Protein AF-A0A957KZ43-F1 (afdb_monomer_lite)

Radius of gyration: 21.77 Å; chains: 1; bounding box: 48×56×60 Å

Secondary structure (DSSP, 8-state):
--EEEES-EESSB-SSEEE-SSEEEEEEEEEES-EEEEE-SSEEESSEEEEEEEEEES-EEEE-SSEEESS-EEEEES-EEE--SS-SEE-SSSEEEEEE--EES--TT--EE--TT-EES----EEEEE----SS---EEEEPTT-TTTT-S-TTT--SB-TTS-BS-SSSSPPSSSS---HHHHHHH---------------PPPPEEEEEE---SS----SSTTSS----TTS---HHHHHHHHHHSSSEEEEEPPSEEEEE-SPPPPB-S-EEEE-SSBTTEEEEE-SSS-SEEE-TT-EEEEES-EEES-S-SEEESSEEEE-

Structure (mmCIF, N/CA/C/O backbone):
data_AF-A0A957KZ43-F1
#
_entry.id   AF-A0A957KZ43-F1
#
loop_
_atom_site.group_PDB
_atom_site.id
_atom_site.type_symbol
_atom_site.label_atom_id
_atom_site.label_alt_id
_atom_site.label_comp_id
_atom_site.label_asym_id
_atom_site.label_entity_id
_atom_site.label_seq_id
_atom_site.pdbx_PDB_ins_code
_ato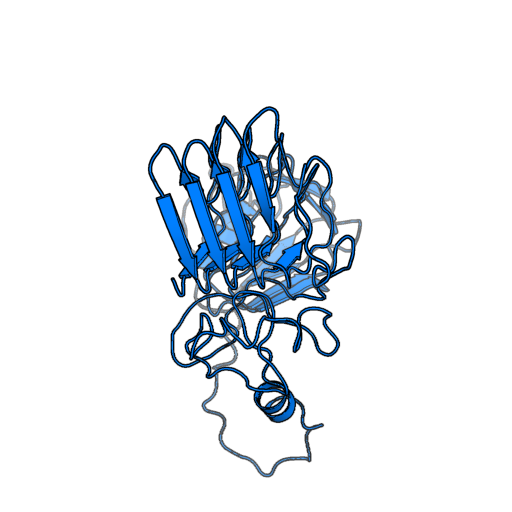m_site.Cartn_x
_atom_site.Cartn_y
_atom_site.Cartn_z
_atom_site.occupancy
_atom_site.B_iso_or_equiv
_atom_site.auth_seq_id
_atom_site.auth_comp_id
_atom_site.auth_asym_id
_atom_site.auth_atom_id
_atom_site.pdbx_PDB_model_num
ATOM 1 N N . ALA A 1 1 ? 16.856 0.123 2.140 1.00 88.12 1 ALA A N 1
ATOM 2 C CA . ALA A 1 1 ? 16.582 -1.216 1.592 1.00 88.12 1 ALA A CA 1
ATOM 3 C C . ALA A 1 1 ? 16.091 -2.100 2.724 1.00 88.12 1 ALA A C 1
ATOM 5 O O . ALA A 1 1 ? 16.428 -1.787 3.861 1.00 88.12 1 ALA A O 1
ATOM 6 N N . ASN A 1 2 ? 15.329 -3.154 2.428 1.00 86.31 2 ASN A N 1
ATOM 7 C CA . ASN A 1 2 ? 14.783 -4.094 3.416 1.00 86.31 2 ASN A CA 1
ATOM 8 C C . ASN A 1 2 ? 14.028 -3.374 4.551 1.00 86.31 2 ASN A C 1
ATOM 10 O O . ASN A 1 2 ? 14.391 -3.457 5.722 1.00 86.31 2 ASN 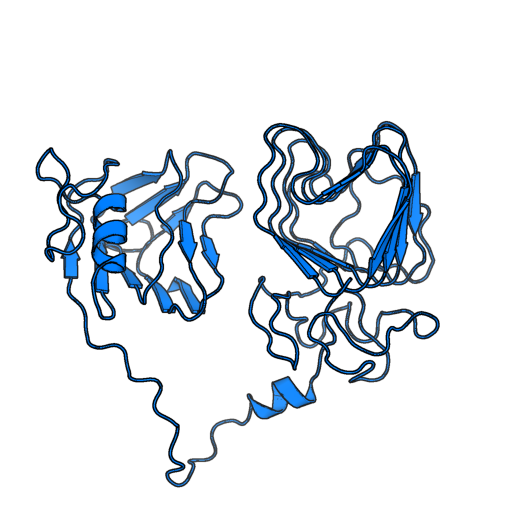A O 1
ATOM 14 N N . SER A 1 3 ? 13.046 -2.543 4.204 1.00 84.25 3 SER A N 1
ATOM 15 C CA . SER A 1 3 ? 12.326 -1.720 5.187 1.00 84.25 3 SER A CA 1
ATOM 16 C C . SER A 1 3 ? 10.849 -1.607 4.847 1.00 84.25 3 SER A C 1
ATOM 18 O O . SER A 1 3 ? 10.475 -1.699 3.682 1.00 84.25 3 SER A O 1
ATOM 20 N N . ALA A 1 4 ? 10.027 -1.332 5.855 1.00 84.69 4 ALA A N 1
ATOM 21 C CA . ALA A 1 4 ? 8.627 -0.983 5.673 1.00 84.69 4 ALA A CA 1
ATOM 22 C C . ALA A 1 4 ? 8.423 0.491 6.054 1.00 84.69 4 ALA A C 1
ATOM 24 O O . ALA A 1 4 ? 8.831 0.920 7.132 1.00 84.69 4 ALA A O 1
ATOM 25 N N . ILE A 1 5 ? 7.809 1.259 5.161 1.00 87.19 5 ILE A N 1
ATOM 26 C CA . ILE A 1 5 ? 7.373 2.641 5.353 1.00 87.19 5 ILE A CA 1
ATOM 27 C C . ILE A 1 5 ? 5.856 2.596 5.286 1.00 87.19 5 ILE A C 1
ATOM 29 O O . ILE A 1 5 ? 5.283 2.480 4.205 1.00 87.19 5 ILE A O 1
ATOM 33 N N . PHE A 1 6 ? 5.196 2.612 6.432 1.00 88.75 6 PHE A N 1
ATOM 34 C CA . PHE A 1 6 ? 3.761 2.377 6.469 1.00 88.75 6 PHE A CA 1
ATOM 35 C C . PHE A 1 6 ? 3.058 3.252 7.496 1.00 88.75 6 PHE A C 1
ATOM 37 O O . PHE A 1 6 ? 3.694 3.728 8.437 1.00 88.75 6 PHE A O 1
ATOM 44 N N . ASP A 1 7 ? 1.758 3.454 7.281 1.00 81.88 7 ASP A N 1
ATOM 45 C CA . ASP A 1 7 ? 0.854 4.231 8.140 1.00 81.88 7 ASP A CA 1
ATOM 46 C C . ASP A 1 7 ? 1.390 5.630 8.514 1.00 81.88 7 ASP A C 1
ATOM 48 O O . ASP A 1 7 ? 1.135 6.157 9.597 1.00 81.88 7 ASP A O 1
ATOM 52 N N . ASN A 1 8 ? 2.135 6.259 7.601 1.00 72.19 8 ASN A N 1
ATOM 53 C CA . ASN A 1 8 ? 2.559 7.647 7.750 1.00 72.19 8 ASN A CA 1
ATOM 54 C C . ASN A 1 8 ? 1.473 8.590 7.219 1.00 72.19 8 ASN A C 1
ATOM 56 O O . ASN A 1 8 ? 0.889 8.335 6.165 1.00 72.19 8 ASN A O 1
ATOM 60 N N . GLU A 1 9 ? 1.245 9.708 7.910 1.00 88.25 9 GLU A N 1
ATOM 61 C CA . GLU A 1 9 ? 0.293 10.739 7.493 1.00 88.25 9 GLU A CA 1
ATOM 62 C C . GLU A 1 9 ? 0.994 12.088 7.293 1.00 88.25 9 GLU A C 1
ATOM 64 O O . GLU A 1 9 ? 1.653 12.619 8.190 1.00 88.25 9 GLU A O 1
ATOM 69 N N . ALA A 1 10 ? 0.814 12.673 6.109 1.00 83.00 10 ALA A N 1
ATOM 70 C CA . ALA A 1 10 ? 1.272 14.013 5.778 1.00 83.00 10 ALA A CA 1
ATOM 71 C C . ALA A 1 10 ? 0.082 14.912 5.427 1.00 83.00 10 ALA A C 1
ATOM 73 O O . ALA A 1 10 ? -0.728 14.597 4.558 1.00 83.00 10 ALA A O 1
ATOM 74 N N . SER A 1 11 ? 0.017 16.106 6.019 1.00 85.50 11 SER A N 1
ATOM 75 C CA . SER A 1 11 ? -1.055 17.067 5.714 1.00 85.50 11 SER A CA 1
ATOM 76 C C . SER A 1 11 ? -1.001 17.620 4.285 1.00 85.50 11 SER A C 1
ATOM 78 O O . SER A 1 11 ? -2.003 18.124 3.785 1.00 85.50 11 SER A O 1
ATOM 80 N N . GLN A 1 12 ? 0.159 17.538 3.623 1.00 91.81 12 GLN A N 1
ATOM 81 C CA . GLN A 1 12 ? 0.349 18.005 2.249 1.00 91.81 12 GLN A CA 1
ATOM 82 C C . GLN A 1 12 ? 0.811 16.886 1.318 1.00 91.81 12 GLN A C 1
ATOM 84 O O . GLN A 1 12 ? -0.005 16.324 0.606 1.00 91.81 12 GLN A O 1
ATOM 89 N N . ASN A 1 13 ? 2.104 16.573 1.261 1.00 94.81 13 ASN A N 1
ATOM 90 C CA . ASN A 1 13 ? 2.646 15.765 0.170 1.00 94.81 13 ASN A CA 1
ATOM 91 C C . ASN A 1 13 ? 3.596 14.683 0.667 1.00 94.81 13 ASN A C 1
ATOM 93 O O . ASN A 1 13 ? 4.375 14.946 1.581 1.00 94.81 13 ASN A O 1
ATOM 97 N N . GLY A 1 14 ? 3.600 13.539 -0.021 1.00 93.12 14 GLY A N 1
ATOM 98 C CA . GLY A 1 14 ? 4.541 12.448 0.221 1.00 93.12 14 GLY A CA 1
ATOM 99 C C . GLY A 1 14 ? 4.267 11.761 1.546 1.00 93.12 14 GLY A C 1
ATOM 100 O O . GLY A 1 14 ? 5.080 11.887 2.457 1.00 93.12 14 GLY A O 1
ATOM 101 N N . GLY A 1 15 ? 3.128 11.070 1.642 1.00 91.25 15 GLY A N 1
ATOM 102 C CA . GLY A 1 15 ? 2.702 10.392 2.869 1.00 91.25 15 GLY A CA 1
ATOM 103 C C . GLY A 1 15 ? 3.780 9.439 3.376 1.00 91.25 15 GLY A C 1
ATOM 104 O O . GLY A 1 15 ? 4.184 9.539 4.525 1.00 91.25 15 GLY A O 1
ATOM 105 N N . GLY A 1 16 ? 4.313 8.584 2.497 1.00 90.56 16 GLY A N 1
ATOM 106 C CA . GLY A 1 16 ? 5.420 7.684 2.830 1.00 90.56 16 GLY A CA 1
ATOM 107 C C . GLY A 1 16 ? 6.794 8.338 2.673 1.00 90.56 16 GLY A C 1
ATOM 108 O O . GLY A 1 16 ? 7.620 8.316 3.583 1.00 90.56 16 GLY A O 1
ATOM 109 N N . LEU A 1 17 ? 7.071 8.914 1.500 1.00 93.44 17 LEU A N 1
ATOM 110 C CA . LEU A 1 17 ? 8.357 9.538 1.200 1.00 93.44 17 LEU A CA 1
ATOM 111 C C . LEU A 1 17 ? 8.207 10.788 0.334 1.00 93.44 17 LEU A C 1
ATOM 113 O O . LEU A 1 17 ? 7.592 10.778 -0.732 1.00 93.44 17 LEU A O 1
ATOM 117 N N . TYR A 1 18 ? 8.890 11.851 0.755 1.00 94.56 18 TYR A N 1
ATOM 118 C CA . TYR A 1 18 ? 9.032 13.092 0.004 1.00 94.56 18 TYR A CA 1
ATOM 119 C C . TYR A 1 18 ? 10.482 13.270 -0.471 1.00 94.56 18 TYR A C 1
ATOM 121 O O . TYR A 1 18 ? 11.389 13.525 0.324 1.00 94.56 18 TYR A O 1
ATOM 129 N N . SER A 1 19 ? 10.716 13.191 -1.782 1.00 91.50 19 SER A N 1
ATOM 130 C CA . 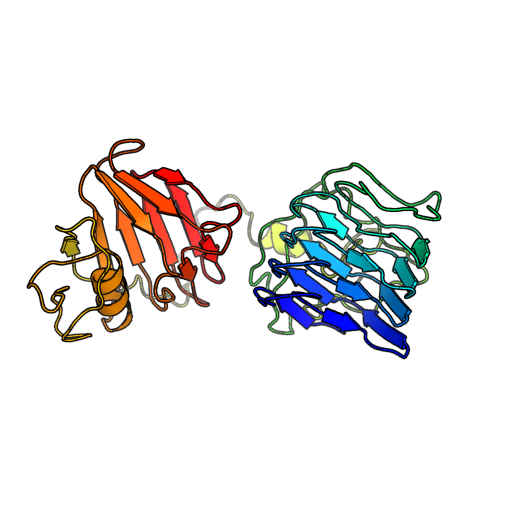SER A 1 19 ? 12.029 13.434 -2.390 1.00 91.50 19 SER A CA 1
ATOM 131 C C . SER A 1 19 ? 12.131 14.875 -2.879 1.00 91.50 19 SER A C 1
ATOM 133 O O . SER A 1 19 ? 11.570 15.232 -3.915 1.00 91.50 19 SER A O 1
ATOM 135 N N . ARG A 1 20 ? 12.854 15.727 -2.137 1.00 90.25 20 ARG A N 1
ATOM 136 C CA . ARG A 1 20 ? 13.001 17.158 -2.468 1.00 90.25 20 ARG A CA 1
ATOM 137 C C . ARG A 1 20 ? 14.009 17.421 -3.588 1.00 90.25 20 ARG A C 1
ATOM 139 O O . ARG A 1 20 ? 13.798 18.331 -4.383 1.00 90.25 20 ARG A O 1
ATOM 146 N N . SER A 1 21 ? 15.110 16.677 -3.603 1.00 89.56 21 SER A N 1
ATOM 147 C CA . SER A 1 21 ? 16.202 16.766 -4.576 1.00 89.56 21 SER A CA 1
ATOM 148 C C . SER A 1 21 ? 17.128 15.551 -4.436 1.00 89.56 21 SER A C 1
ATOM 150 O O . SER A 1 21 ? 17.030 14.803 -3.465 1.00 89.56 21 SER A O 1
ATOM 152 N N . GLY A 1 22 ? 18.050 15.371 -5.387 1.00 88.81 22 GLY A N 1
ATOM 153 C CA . GLY A 1 22 ? 18.987 14.242 -5.388 1.00 88.81 22 GLY A CA 1
ATOM 154 C C . GLY A 1 22 ? 18.353 12.940 -5.882 1.00 88.81 22 GLY A C 1
ATOM 155 O O . GLY A 1 22 ? 17.239 12.953 -6.404 1.00 88.81 22 GLY A O 1
ATOM 156 N N . GLN A 1 23 ? 19.087 11.834 -5.755 1.00 93.50 23 GLN A N 1
ATOM 157 C CA . GLN A 1 23 ? 18.626 10.496 -6.126 1.00 93.50 23 GLN A CA 1
ATOM 158 C C . GLN A 1 23 ? 18.497 9.616 -4.881 1.00 93.50 23 GLN A C 1
ATOM 160 O O . GLN A 1 23 ? 19.458 9.476 -4.125 1.00 93.50 23 GLN A O 1
ATOM 165 N N . ALA A 1 24 ? 17.331 9.001 -4.700 1.00 89.56 24 ALA A N 1
ATOM 166 C CA . ALA A 1 24 ? 17.116 7.927 -3.737 1.00 89.56 24 ALA A CA 1
ATOM 167 C C . ALA A 1 24 ? 17.137 6.570 -4.455 1.00 89.56 24 ALA A C 1
ATOM 169 O O . ALA A 1 24 ? 16.564 6.438 -5.535 1.00 89.56 24 ALA A O 1
ATOM 170 N N . ASN A 1 25 ? 17.776 5.570 -3.846 1.00 93.88 25 ASN A N 1
ATOM 171 C CA . ASN A 1 25 ? 17.759 4.189 -4.326 1.00 93.88 25 ASN A CA 1
ATOM 172 C C . ASN A 1 25 ? 17.080 3.314 -3.274 1.00 93.88 25 ASN A C 1
ATOM 174 O O . ASN A 1 25 ? 17.517 3.294 -2.121 1.00 93.88 25 ASN A O 1
ATOM 178 N N . LEU A 1 26 ? 16.015 2.620 -3.663 1.00 95.44 26 LEU A N 1
ATOM 179 C CA . LEU A 1 26 ? 15.254 1.737 -2.787 1.00 95.44 26 LEU A CA 1
ATOM 180 C C . LEU A 1 26 ? 15.250 0.319 -3.357 1.00 95.44 26 LEU A C 1
ATOM 182 O O . LEU A 1 26 ? 15.065 0.119 -4.553 1.00 95.44 26 LEU A O 1
ATOM 186 N N . GLU A 1 27 ? 15.426 -0.660 -2.482 1.00 96.19 27 GLU A N 1
ATOM 187 C CA . GLU A 1 27 ? 15.405 -2.081 -2.822 1.00 96.19 27 GLU A CA 1
ATOM 188 C C . GLU A 1 27 ? 14.697 -2.836 -1.700 1.00 96.19 27 GLU A C 1
ATOM 190 O O . GLU A 1 27 ? 14.989 -2.562 -0.529 1.00 96.19 27 GLU A O 1
ATOM 195 N N . ASN A 1 28 ? 13.769 -3.740 -2.035 1.00 94.88 28 ASN A N 1
ATOM 196 C CA . ASN A 1 28 ? 12.996 -4.510 -1.052 1.00 94.88 28 ASN A CA 1
ATOM 197 C C . ASN A 1 28 ? 12.335 -3.601 0.002 1.00 94.88 28 ASN A C 1
ATOM 199 O O . ASN A 1 28 ? 12.571 -3.743 1.205 1.00 94.88 28 ASN A O 1
ATOM 203 N N . VAL A 1 29 ? 11.583 -2.592 -0.442 1.00 95.25 29 VAL A N 1
ATOM 204 C CA . VAL A 1 29 ? 10.877 -1.677 0.469 1.00 95.25 29 VAL A CA 1
ATOM 205 C C . VAL A 1 29 ? 9.376 -1.804 0.271 1.00 95.25 29 VAL A C 1
ATOM 207 O O . VAL A 1 29 ? 8.881 -1.711 -0.853 1.00 95.25 29 VAL A O 1
ATOM 210 N N . THR A 1 30 ? 8.662 -1.980 1.377 1.00 96.06 30 THR A N 1
ATOM 211 C CA . THR A 1 30 ? 7.200 -1.950 1.416 1.00 96.06 30 THR A CA 1
ATOM 212 C C . THR A 1 30 ? 6.727 -0.549 1.788 1.00 96.06 30 THR A C 1
ATOM 214 O O . THR A 1 30 ? 7.156 0.005 2.794 1.00 96.06 30 THR A O 1
ATOM 217 N N . PHE A 1 31 ? 5.842 0.018 0.977 1.00 97.12 31 PHE A N 1
ATOM 218 C CA . PHE A 1 31 ? 5.072 1.222 1.247 1.00 97.12 31 PHE A CA 1
ATOM 219 C C . PHE A 1 31 ? 3.613 0.829 1.421 1.00 97.12 31 PHE A C 1
ATOM 221 O O . PHE A 1 31 ? 2.934 0.575 0.424 1.00 97.12 31 PHE A O 1
ATOM 228 N N . ASP A 1 32 ? 3.128 0.784 2.654 1.00 92.44 32 ASP A N 1
ATOM 229 C CA . ASP A 1 32 ? 1.759 0.352 2.922 1.00 92.44 32 ASP A CA 1
ATOM 230 C C . ASP A 1 32 ? 0.978 1.423 3.674 1.00 92.44 32 ASP A C 1
ATOM 232 O O . ASP A 1 32 ? 1.443 1.958 4.675 1.00 92.44 32 ASP A O 1
ATOM 236 N N . GLY A 1 33 ? -0.197 1.791 3.185 1.00 86.44 33 GLY A N 1
ATOM 237 C CA . GLY A 1 33 ? -1.094 2.579 4.011 1.00 86.44 33 GLY A CA 1
ATOM 238 C C . GLY A 1 33 ? -0.699 4.035 4.258 1.00 86.44 33 GLY A C 1
ATOM 239 O O . GLY A 1 33 ? -1.208 4.664 5.184 1.00 86.44 33 GLY A O 1
ATOM 240 N N . ASN A 1 34 ? 0.219 4.596 3.475 1.00 88.62 34 ASN A N 1
ATOM 241 C CA . ASN A 1 34 ? 0.639 5.976 3.687 1.00 88.62 34 ASN A CA 1
ATOM 242 C C . ASN A 1 34 ? -0.381 6.961 3.100 1.00 88.62 34 ASN A C 1
ATOM 244 O O . ASN A 1 34 ? -0.876 6.766 1.987 1.00 88.62 34 ASN A O 1
ATOM 248 N N . LEU A 1 35 ? -0.662 8.036 3.836 1.00 91.12 35 LEU A N 1
ATOM 249 C CA . LEU A 1 35 ? -1.693 9.025 3.533 1.00 91.12 35 LEU A CA 1
ATOM 250 C C . LEU A 1 35 ? -1.089 10.419 3.315 1.00 91.12 35 LEU A C 1
ATOM 252 O O . LEU A 1 35 ? -0.341 10.925 4.151 1.00 91.12 35 LEU A O 1
ATOM 256 N N . ALA A 1 36 ? -1.470 11.084 2.223 1.00 93.19 36 ALA A N 1
ATOM 257 C CA . ALA A 1 36 ? -1.172 12.494 1.984 1.00 93.19 36 ALA A CA 1
ATOM 258 C C . ALA A 1 36 ? -2.446 13.307 1.707 1.00 93.19 36 ALA A C 1
ATOM 260 O O . ALA A 1 36 ? -3.174 13.034 0.756 1.00 93.19 36 ALA A O 1
ATOM 261 N N . GLY A 1 37 ? -2.687 14.374 2.475 1.00 85.44 37 GLY A N 1
ATOM 262 C CA . GLY A 1 37 ? -3.850 15.251 2.271 1.00 85.44 37 GLY A CA 1
ATOM 263 C C . GLY A 1 37 ? -3.867 15.971 0.913 1.00 85.44 37 GLY A C 1
ATOM 264 O O . GLY A 1 37 ? -4.927 16.328 0.407 1.00 85.44 37 GLY A O 1
ATOM 265 N N . GLY A 1 38 ? -2.695 16.175 0.310 1.00 93.69 38 GLY A N 1
ATOM 266 C CA . GLY A 1 38 ? -2.491 16.772 -1.009 1.00 93.69 38 GLY A CA 1
ATOM 267 C C . GLY A 1 38 ? -2.149 15.727 -2.070 1.00 93.69 38 GLY A C 1
ATOM 268 O O . GLY A 1 38 ? -3.038 15.252 -2.775 1.00 93.69 38 GLY A O 1
ATOM 269 N N . ALA A 1 39 ? -0.866 15.404 -2.250 1.00 96.12 39 ALA A N 1
ATOM 270 C CA . ALA A 1 39 ? -0.432 14.548 -3.353 1.00 96.12 39 ALA A CA 1
ATOM 271 C C . ALA A 1 39 ? 0.659 13.534 -2.986 1.00 96.12 39 ALA A C 1
ATOM 273 O O . ALA A 1 39 ? 1.547 13.813 -2.179 1.00 96.12 39 ALA A O 1
ATOM 274 N N . GLY A 1 40 ? 0.632 12.376 -3.650 1.00 96.81 40 GLY A N 1
ATOM 275 C CA . GLY A 1 40 ? 1.639 11.330 -3.492 1.00 96.81 40 GLY A CA 1
ATOM 276 C C . GLY A 1 40 ? 1.479 10.575 -2.180 1.00 96.81 40 GLY A C 1
ATOM 277 O O . GLY A 1 40 ? 2.195 10.865 -1.222 1.00 96.81 40 GLY A O 1
ATOM 278 N N . GLY A 1 41 ? 0.545 9.623 -2.137 1.00 95.19 41 GLY A N 1
ATOM 279 C CA . GLY A 1 41 ? 0.263 8.849 -0.922 1.00 95.19 41 GLY A CA 1
ATOM 280 C C . GLY A 1 41 ? 1.490 8.065 -0.475 1.00 95.19 41 GLY A C 1
ATOM 281 O O . GLY A 1 41 ? 1.989 8.269 0.629 1.00 95.19 41 GLY A O 1
ATOM 282 N N . ALA A 1 42 ? 2.075 7.273 -1.378 1.00 96.88 42 ALA A N 1
ATOM 283 C CA . ALA A 1 42 ? 3.358 6.630 -1.104 1.00 96.88 42 ALA A CA 1
ATOM 284 C C . ALA A 1 42 ? 4.525 7.595 -1.334 1.00 96.88 42 ALA A C 1
ATOM 286 O O . ALA A 1 42 ? 5.359 7.786 -0.452 1.00 96.88 42 ALA A O 1
ATOM 287 N N . LEU A 1 43 ? 4.591 8.204 -2.523 1.00 98.06 43 LEU A N 1
ATOM 288 C CA . LEU A 1 43 ? 5.759 8.960 -2.979 1.00 98.06 43 LEU A CA 1
ATOM 289 C C . LEU A 1 43 ? 5.381 10.343 -3.515 1.00 98.06 43 LEU A C 1
ATOM 291 O O . LEU A 1 43 ? 4.509 10.466 -4.371 1.00 98.06 43 LEU A O 1
ATOM 295 N N . PHE A 1 44 ? 6.127 11.375 -3.125 1.00 97.75 44 PHE A N 1
ATOM 296 C CA . PHE A 1 44 ? 6.119 12.676 -3.799 1.00 97.75 44 PHE A CA 1
ATOM 297 C C . PHE A 1 44 ? 7.522 13.040 -4.288 1.00 97.75 44 PHE A C 1
ATOM 299 O O . PHE A 1 44 ? 8.466 13.114 -3.498 1.00 97.75 44 PHE A O 1
ATOM 306 N N . LEU A 1 45 ? 7.673 13.274 -5.593 1.00 97.75 45 LEU A N 1
ATOM 307 C CA . LEU A 1 45 ? 8.973 13.337 -6.261 1.00 97.75 45 LEU A CA 1
ATOM 308 C C . LEU A 1 45 ? 9.232 14.690 -6.937 1.00 97.75 45 LEU A C 1
ATOM 310 O O . LEU A 1 45 ? 8.692 14.999 -8.000 1.00 97.75 45 LEU A O 1
ATOM 314 N N . ARG A 1 46 ? 10.153 15.458 -6.345 1.00 96.44 46 ARG A N 1
ATOM 315 C CA . ARG A 1 46 ? 10.908 16.546 -6.999 1.00 96.44 46 ARG A CA 1
ATOM 316 C C . ARG A 1 46 ? 12.324 16.118 -7.384 1.00 96.44 46 ARG A C 1
ATOM 318 O O . ARG A 1 46 ? 12.900 16.658 -8.322 1.00 96.44 46 ARG A O 1
ATOM 325 N N . GLY A 1 47 ? 12.895 15.165 -6.646 1.00 93.62 47 GLY A N 1
ATOM 326 C CA . GLY A 1 47 ? 14.144 14.486 -6.989 1.00 93.62 47 GLY A CA 1
ATOM 327 C C . GLY A 1 47 ? 13.934 13.251 -7.871 1.00 93.62 47 GLY A C 1
ATOM 328 O O . GLY A 1 47 ? 12.841 12.994 -8.372 1.00 93.62 47 GLY A O 1
ATOM 329 N N . SER A 1 48 ? 15.001 12.475 -8.040 1.00 94.88 48 SER A N 1
ATOM 330 C CA . SER A 1 48 ? 14.980 11.176 -8.713 1.00 94.88 48 SER A CA 1
ATOM 331 C C . SER A 1 48 ? 14.824 10.042 -7.696 1.00 94.88 48 SER A C 1
ATOM 333 O O . SER A 1 48 ? 15.398 10.092 -6.605 1.00 94.88 48 SER A O 1
ATOM 335 N N . LEU A 1 49 ? 14.076 9.003 -8.050 1.00 97.69 49 LEU A N 1
ATOM 336 C CA . LEU A 1 49 ? 14.010 7.748 -7.316 1.00 97.69 49 LEU A CA 1
ATOM 337 C C . LEU A 1 49 ? 14.202 6.583 -8.284 1.00 97.69 49 LEU A C 1
ATOM 339 O O . LEU A 1 49 ? 13.535 6.508 -9.315 1.00 97.69 49 LEU A O 1
ATOM 343 N N . VAL A 1 50 ? 15.103 5.671 -7.933 1.00 97.69 50 VAL A N 1
ATOM 344 C CA . VAL A 1 50 ? 15.252 4.375 -8.599 1.00 97.69 50 VAL A CA 1
ATOM 345 C C . VAL A 1 50 ? 14.890 3.298 -7.588 1.00 97.69 50 VAL A C 1
ATOM 347 O O . VAL A 1 50 ? 15.424 3.273 -6.480 1.00 97.69 50 VAL A O 1
ATOM 350 N N . GLY A 1 51 ? 13.934 2.452 -7.946 1.00 96.56 51 GLY A N 1
ATOM 351 C CA . GLY A 1 51 ? 13.385 1.434 -7.068 1.00 96.56 51 GLY A CA 1
ATOM 352 C C . GLY A 1 51 ? 13.326 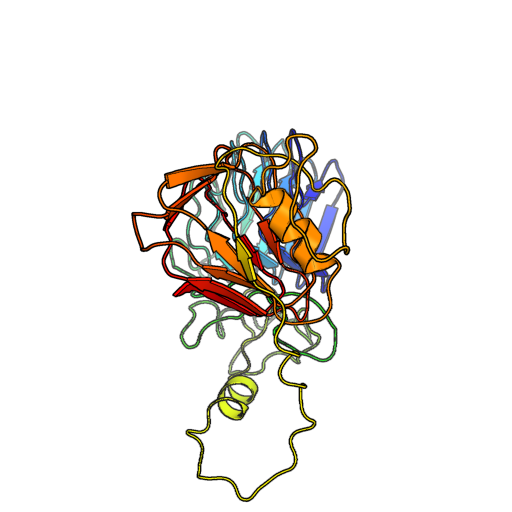0.079 -7.752 1.00 96.56 51 GLY A C 1
ATOM 353 O O . GLY A 1 51 ? 12.886 -0.019 -8.896 1.00 96.56 51 GLY A O 1
ATOM 354 N N . HIS A 1 52 ? 13.735 -0.962 -7.039 1.00 96.31 52 HIS A N 1
ATOM 355 C CA . HIS A 1 52 ? 13.564 -2.344 -7.474 1.00 96.31 52 HIS A CA 1
ATOM 356 C C . HIS A 1 52 ? 12.941 -3.164 -6.349 1.00 96.31 52 HIS A C 1
ATOM 358 O O . HIS A 1 52 ? 13.261 -2.940 -5.182 1.00 96.31 52 HIS A O 1
ATOM 364 N N . TYR A 1 53 ? 12.058 -4.109 -6.681 1.00 98.06 53 TYR A N 1
ATOM 365 C CA . TYR A 1 53 ? 11.427 -4.978 -5.679 1.00 98.06 53 TYR A CA 1
ATOM 366 C C . TYR A 1 53 ? 10.698 -4.178 -4.595 1.00 98.06 53 TYR A C 1
ATOM 368 O O . TYR A 1 53 ? 10.879 -4.395 -3.400 1.00 98.06 53 TYR A O 1
ATOM 376 N N . LEU A 1 54 ? 9.905 -3.191 -5.011 1.00 98.38 54 LEU A N 1
ATOM 377 C CA . LEU A 1 54 ? 9.100 -2.387 -4.099 1.00 98.38 54 LEU A CA 1
ATOM 378 C C . LEU A 1 54 ? 7.663 -2.894 -4.075 1.00 98.38 54 LEU A C 1
ATOM 380 O O . LEU A 1 54 ? 7.137 -3.295 -5.110 1.00 98.38 54 LEU A O 1
ATOM 384 N N . THR A 1 55 ? 7.022 -2.839 -2.916 1.00 98.25 55 THR A N 1
ATOM 385 C CA . THR A 1 55 ? 5.596 -3.155 -2.769 1.00 98.25 55 THR A CA 1
ATOM 386 C C . THR A 1 55 ? 4.864 -1.896 -2.335 1.00 98.25 55 THR A C 1
ATOM 388 O O . THR A 1 55 ? 5.231 -1.312 -1.326 1.00 98.25 55 THR A O 1
ATOM 391 N N . PHE A 1 56 ? 3.843 -1.467 -3.076 1.00 98.00 56 PHE A N 1
ATOM 392 C CA . PHE A 1 56 ? 3.060 -0.271 -2.770 1.00 98.00 56 PHE A CA 1
ATOM 393 C C . PHE A 1 56 ? 1.577 -0.593 -2.617 1.00 98.00 56 PHE A C 1
ATOM 395 O O . PHE A 1 56 ? 0.860 -0.721 -3.613 1.00 98.00 56 PHE A O 1
ATOM 402 N N . LEU A 1 57 ? 1.102 -0.696 -1.383 1.00 94.38 57 LEU A N 1
ATOM 403 C CA . LEU A 1 57 ? -0.259 -1.120 -1.072 1.00 94.38 57 LEU A CA 1
ATOM 404 C C . LEU A 1 57 ? -0.988 -0.067 -0.241 1.00 94.38 57 LEU A C 1
ATOM 406 O O . LEU A 1 57 ? -0.378 0.659 0.529 1.00 94.38 57 LEU A O 1
ATOM 410 N N . GLU A 1 58 ? -2.297 0.069 -0.438 1.00 91.81 58 GLU A N 1
ATOM 411 C CA . GLU A 1 58 ? -3.169 0.885 0.427 1.00 91.81 58 GLU A CA 1
ATOM 412 C C . GLU A 1 58 ? -2.765 2.364 0.615 1.00 91.81 58 GLU A C 1
ATOM 414 O O . GLU A 1 58 ? -3.206 3.019 1.555 1.00 91.81 58 GLU A O 1
ATOM 419 N N . ASN A 1 59 ? -1.942 2.923 -0.275 1.00 93.00 59 ASN A N 1
ATOM 420 C CA . ASN A 1 59 ? -1.517 4.317 -0.171 1.00 93.00 59 ASN A CA 1
ATOM 421 C C . ASN A 1 59 ? -2.605 5.262 -0.714 1.00 93.00 59 ASN A C 1
ATOM 423 O O . ASN A 1 59 ? -3.232 4.985 -1.740 1.00 93.00 59 ASN A O 1
ATOM 427 N N . GLU A 1 60 ? -2.818 6.391 -0.046 1.00 92.56 60 GLU A N 1
ATOM 428 C CA . GLU A 1 60 ? -3.913 7.320 -0.327 1.00 92.56 60 GLU A CA 1
ATOM 429 C C . GLU A 1 60 ? -3.419 8.760 -0.462 1.00 92.56 60 GLU A C 1
ATOM 431 O O . GLU A 1 60 ? -2.608 9.247 0.324 1.00 92.56 60 GLU A O 1
ATOM 436 N N . ALA A 1 61 ? -3.943 9.466 -1.463 1.00 95.12 61 ALA A N 1
ATOM 437 C CA . ALA A 1 61 ? -3.814 10.910 -1.564 1.00 95.12 61 ALA A CA 1
ATOM 438 C C . ALA A 1 61 ? -4.944 11.516 -2.392 1.00 95.12 61 ALA A C 1
ATOM 440 O O . ALA A 1 61 ? -5.520 10.846 -3.251 1.00 95.12 61 ALA A O 1
ATOM 441 N N . ALA A 1 62 ? -5.196 12.816 -2.214 1.00 90.44 62 ALA A N 1
ATOM 442 C CA . ALA A 1 62 ? -6.151 13.530 -3.062 1.00 90.44 62 ALA A CA 1
ATOM 443 C C . ALA A 1 62 ? -5.716 13.548 -4.544 1.00 90.44 62 ALA A C 1
ATOM 445 O O . ALA A 1 62 ? -6.562 13.535 -5.438 1.00 90.44 62 ALA A O 1
ATOM 446 N N . ALA A 1 63 ? -4.406 13.531 -4.820 1.00 94.25 63 ALA A N 1
ATOM 447 C CA . ALA A 1 63 ? -3.856 13.378 -6.165 1.00 94.25 63 ALA A CA 1
ATOM 448 C C . ALA A 1 63 ? -2.651 12.420 -6.195 1.00 94.25 63 ALA A C 1
ATOM 450 O O . ALA A 1 63 ? -1.617 12.686 -5.585 1.00 94.25 63 ALA A O 1
ATOM 451 N N . GLY A 1 64 ? -2.745 11.338 -6.972 1.00 95.31 64 GLY A N 1
ATOM 452 C CA . GLY A 1 64 ? -1.672 10.345 -7.079 1.00 95.31 64 GLY A CA 1
ATOM 453 C C . GLY A 1 64 ? -1.547 9.513 -5.806 1.00 95.31 64 GLY A C 1
ATOM 454 O O . GLY A 1 64 ? -0.622 9.721 -5.023 1.00 95.31 64 GLY A O 1
ATOM 455 N N . GLY A 1 65 ? -2.484 8.585 -5.590 1.00 93.44 65 GLY A N 1
ATOM 456 C CA . GLY A 1 65 ? -2.500 7.723 -4.404 1.00 93.44 65 GLY A CA 1
ATOM 457 C C . GLY A 1 65 ? -1.219 6.900 -4.265 1.00 93.44 65 GLY A C 1
ATOM 458 O O . GLY A 1 65 ? -0.696 6.742 -3.166 1.00 93.44 65 GLY A O 1
ATOM 459 N N . LEU A 1 66 ? -0.635 6.476 -5.391 1.00 95.62 66 LEU A N 1
ATOM 460 C CA . LEU A 1 66 ? 0.685 5.854 -5.406 1.00 95.62 66 LEU A CA 1
ATOM 461 C C . LEU A 1 66 ? 1.794 6.916 -5.419 1.00 95.62 66 LEU A C 1
ATOM 463 O O . LEU A 1 66 ? 2.563 7.024 -4.465 1.00 95.62 66 LEU A O 1
ATOM 467 N N . VAL A 1 67 ? 1.892 7.707 -6.489 1.00 98.06 67 VAL A N 1
ATOM 468 C CA . VAL A 1 67 ? 2.996 8.661 -6.669 1.00 98.06 67 VAL A CA 1
ATOM 469 C C . VAL A 1 67 ? 2.534 9.994 -7.248 1.00 98.06 67 VAL A C 1
ATOM 471 O O . VAL A 1 67 ? 1.681 10.058 -8.128 1.00 98.06 67 VAL A O 1
ATOM 474 N N . ALA A 1 68 ? 3.141 11.085 -6.797 1.00 97.88 68 ALA A N 1
ATOM 475 C CA . ALA A 1 68 ? 2.994 12.395 -7.410 1.00 97.88 68 ALA A CA 1
ATOM 476 C C . ALA A 1 68 ? 4.346 12.973 -7.829 1.00 97.88 68 ALA A C 1
ATOM 478 O O . ALA A 1 68 ? 5.352 12.809 -7.136 1.00 97.88 68 ALA A O 1
ATOM 479 N N . PHE A 1 69 ? 4.357 13.674 -8.959 1.00 97.94 69 PHE A N 1
ATOM 480 C CA . PHE A 1 69 ? 5.548 14.277 -9.540 1.00 97.94 69 PHE A CA 1
ATOM 481 C C . PHE A 1 69 ? 5.431 15.799 -9.587 1.00 97.94 69 PHE A C 1
ATOM 483 O O . PHE A 1 69 ? 4.413 16.357 -9.993 1.00 97.94 69 PHE A O 1
ATOM 490 N N . ASP A 1 70 ? 6.522 16.465 -9.229 1.00 96.31 70 ASP A N 1
ATOM 491 C CA . ASP A 1 70 ? 6.713 17.905 -9.389 1.00 96.31 70 ASP A CA 1
ATOM 492 C C . ASP A 1 70 ? 8.111 18.142 -9.978 1.00 96.31 70 ASP A C 1
ATOM 494 O O . ASP A 1 70 ? 9.047 18.588 -9.315 1.00 96.31 70 ASP A O 1
ATOM 498 N N . GLY A 1 71 ? 8.273 17.695 -11.227 1.00 95.25 71 GLY A N 1
ATOM 499 C CA . GLY A 1 71 ? 9.514 17.764 -12.003 1.00 95.25 71 GLY A CA 1
ATOM 500 C C . GLY A 1 71 ? 10.507 16.617 -11.775 1.00 95.25 71 GLY A C 1
ATOM 501 O O . GLY A 1 71 ? 11.477 16.518 -12.525 1.00 95.25 71 GLY A O 1
ATOM 502 N N . GLY A 1 72 ? 10.276 15.750 -10.783 1.00 96.69 72 GLY A N 1
ATOM 503 C CA . GLY A 1 72 ? 11.144 14.613 -10.460 1.00 96.69 72 GLY A CA 1
ATOM 504 C C . GLY A 1 72 ? 11.060 13.438 -11.441 1.00 96.69 72 GLY A C 1
ATOM 505 O O . GLY A 1 72 ? 10.315 13.461 -12.424 1.00 96.69 72 GLY A O 1
ATOM 506 N N . SER A 1 73 ? 11.810 12.372 -11.157 1.00 96.81 73 SER A N 1
ATOM 507 C CA . SER A 1 73 ? 11.771 11.137 -11.949 1.00 96.81 73 SER A CA 1
ATOM 508 C C . SER A 1 73 ? 11.670 9.884 -11.093 1.00 96.81 73 SER A C 1
ATOM 510 O O . SER A 1 73 ? 12.247 9.813 -10.013 1.00 96.81 73 SER A O 1
ATOM 512 N N . LEU A 1 74 ? 10.985 8.875 -11.617 1.00 98.00 74 LEU A N 1
ATOM 513 C CA . LEU A 1 74 ? 10.844 7.552 -11.030 1.00 98.00 74 LEU A CA 1
ATOM 514 C C . LEU A 1 74 ? 11.286 6.508 -12.049 1.00 98.00 74 LEU A C 1
ATOM 516 O O . LEU A 1 74 ? 10.798 6.508 -13.176 1.00 98.00 74 LEU A O 1
ATOM 520 N N . THR A 1 75 ? 12.185 5.615 -11.652 1.00 98.19 75 THR A N 1
ATOM 521 C CA . THR A 1 75 ? 12.450 4.364 -12.368 1.00 98.19 75 THR A CA 1
ATOM 522 C C . THR A 1 75 ? 12.069 3.202 -11.463 1.00 98.19 75 THR A C 1
ATOM 524 O O . THR A 1 75 ? 12.631 3.101 -10.375 1.00 98.19 75 THR A O 1
ATOM 527 N N . LEU A 1 76 ? 11.118 2.359 -11.878 1.00 97.94 76 LEU A N 1
ATOM 528 C CA . LEU A 1 76 ? 10.716 1.163 -11.122 1.00 97.94 76 LEU A CA 1
ATOM 529 C C . LEU A 1 76 ? 10.904 -0.108 -11.935 1.00 97.94 76 LEU A C 1
ATOM 531 O O . LEU A 1 76 ? 10.473 -0.166 -13.086 1.00 97.94 76 LEU A O 1
ATOM 535 N N . GLY A 1 77 ? 11.494 -1.128 -11.319 1.00 98.25 77 GLY A N 1
ATOM 536 C CA . GLY A 1 77 ? 11.546 -2.484 -11.858 1.00 98.25 77 GLY A CA 1
ATOM 537 C C . GLY A 1 77 ? 11.096 -3.521 -10.840 1.00 98.25 77 GLY A C 1
ATOM 538 O O . GLY A 1 77 ? 11.215 -3.303 -9.631 1.00 98.25 77 GLY A O 1
ATOM 539 N N . SER A 1 78 ? 10.590 -4.655 -11.320 1.00 98.44 78 SER A N 1
ATOM 540 C CA . SER A 1 78 ? 10.212 -5.807 -10.488 1.00 98.44 78 SER A CA 1
ATOM 541 C C . SER A 1 78 ? 9.350 -5.428 -9.276 1.00 98.44 78 SER A C 1
ATOM 543 O O . SER A 1 78 ? 9.548 -5.969 -8.195 1.00 98.44 78 SER A O 1
ATOM 545 N N . SER A 1 79 ? 8.469 -4.430 -9.393 1.00 98.44 79 SER A N 1
ATOM 546 C CA . SER A 1 79 ? 7.723 -3.865 -8.259 1.00 98.44 79 SER A CA 1
ATOM 547 C C . SER A 1 79 ? 6.228 -4.156 -8.358 1.00 98.44 79 SER A C 1
ATOM 549 O O . SER A 1 79 ? 5.682 -4.333 -9.444 1.00 98.44 79 SER A O 1
ATOM 551 N N . VAL A 1 80 ? 5.545 -4.171 -7.220 1.00 98.56 80 VAL A N 1
ATOM 552 C CA . VAL A 1 80 ? 4.111 -4.444 -7.103 1.00 98.56 80 VAL A CA 1
ATOM 553 C C . VAL A 1 80 ? 3.398 -3.199 -6.597 1.00 98.56 80 VAL A C 1
ATOM 555 O O . VAL A 1 80 ? 3.877 -2.550 -5.669 1.00 98.56 80 VAL A O 1
ATOM 558 N N . ALA A 1 81 ? 2.240 -2.872 -7.169 1.00 97.69 81 ALA A N 1
ATOM 559 C CA . ALA A 1 81 ? 1.396 -1.804 -6.645 1.00 97.69 81 ALA A CA 1
ATOM 560 C C . ALA A 1 81 ? -0.091 -2.142 -6.756 1.00 97.69 81 ALA A C 1
ATOM 562 O O . ALA A 1 81 ? -0.558 -2.640 -7.778 1.00 97.69 81 ALA A O 1
ATOM 563 N N . GLY A 1 82 ? -0.864 -1.810 -5.730 1.00 93.25 82 GLY A N 1
ATOM 564 C CA . GLY A 1 82 ? -2.293 -2.090 -5.722 1.00 93.25 82 GLY A CA 1
ATOM 565 C C . GLY A 1 82 ? -3.024 -1.398 -4.588 1.00 93.25 82 GLY A C 1
ATOM 566 O O . GLY A 1 82 ? -2.409 -0.763 -3.736 1.00 93.25 82 GLY A O 1
ATOM 567 N N . ARG A 1 83 ? -4.355 -1.504 -4.604 1.00 88.56 83 ARG A N 1
ATOM 568 C CA . ARG A 1 83 ? -5.251 -1.060 -3.518 1.00 88.56 83 ARG A CA 1
ATOM 569 C C . ARG A 1 83 ? -5.050 0.398 -3.050 1.00 88.56 83 ARG A C 1
ATOM 571 O O . ARG A 1 83 ? -5.479 0.739 -1.958 1.00 88.56 83 ARG A O 1
ATOM 578 N N . HIS A 1 84 ? -4.436 1.261 -3.862 1.00 89.06 84 HIS A N 1
ATOM 579 C CA . HIS A 1 84 ? -4.381 2.704 -3.620 1.00 89.06 84 HIS A CA 1
ATOM 580 C C . HIS A 1 84 ? -5.711 3.358 -4.008 1.00 89.06 84 HIS A C 1
ATOM 582 O O . HIS A 1 84 ? -6.445 2.833 -4.850 1.00 89.06 84 HIS A O 1
ATOM 588 N N . THR A 1 85 ? -6.015 4.517 -3.432 1.00 84.31 85 THR A N 1
ATOM 589 C CA . THR A 1 85 ? -7.228 5.273 -3.765 1.00 84.31 85 THR A CA 1
ATOM 590 C C . THR A 1 85 ? -6.946 6.361 -4.806 1.00 84.31 85 THR A C 1
ATOM 592 O O . THR A 1 85 ? -5.853 6.924 -4.888 1.00 84.31 85 THR A O 1
ATOM 595 N N . GLY A 1 86 ? -7.943 6.647 -5.648 1.00 85.88 86 GLY A N 1
ATOM 596 C CA . GLY A 1 86 ? -7.826 7.636 -6.721 1.00 85.88 86 GLY A CA 1
ATOM 597 C C . GLY A 1 86 ? -6.932 7.193 -7.886 1.00 85.88 86 GLY A C 1
ATOM 598 O O . GLY A 1 86 ? -6.760 6.006 -8.157 1.00 85.88 86 GLY A O 1
ATOM 599 N N . ALA A 1 87 ? -6.398 8.167 -8.629 1.00 93.88 87 ALA A N 1
ATOM 600 C CA . ALA A 1 87 ? -5.442 7.899 -9.701 1.00 93.88 87 ALA A CA 1
ATOM 601 C C . ALA A 1 87 ? -4.106 7.416 -9.119 1.00 93.88 87 ALA A C 1
ATOM 603 O O . ALA A 1 87 ? -3.642 7.954 -8.113 1.00 93.88 87 ALA A O 1
ATOM 604 N N . SER A 1 88 ? -3.458 6.458 -9.783 1.00 95.81 88 SER A N 1
ATOM 605 C CA . SER A 1 88 ? -2.139 5.950 -9.396 1.00 95.81 88 SER A CA 1
ATOM 606 C C . SER A 1 88 ? -1.106 7.073 -9.390 1.00 95.81 88 SER A C 1
ATOM 608 O O . SER A 1 88 ? -0.416 7.266 -8.391 1.00 95.81 88 SER A O 1
ATOM 610 N N . CYS A 1 89 ? -1.055 7.872 -10.459 1.00 97.50 89 CYS A N 1
ATOM 611 C CA . CYS A 1 89 ? -0.150 9.010 -10.529 1.00 97.50 89 CYS A CA 1
ATOM 612 C C . CYS A 1 89 ? -0.865 10.360 -10.595 1.00 97.50 89 CYS A C 1
ATOM 614 O O . CYS A 1 89 ? -1.898 10.514 -11.246 1.00 97.50 89 CYS A O 1
ATOM 616 N N . SER A 1 90 ? -0.233 11.366 -9.991 1.00 97.44 90 SER A N 1
ATOM 617 C CA . SER A 1 90 ? -0.413 12.778 -10.337 1.00 97.44 90 SER A CA 1
ATOM 618 C C . SER A 1 90 ? 0.865 13.269 -11.008 1.00 97.44 90 SER A C 1
ATOM 620 O O . SER A 1 90 ? 1.892 13.422 -10.350 1.00 97.44 90 SER A O 1
ATOM 622 N N . GLN A 1 91 ? 0.836 13.458 -12.326 1.00 95.69 91 GLN A N 1
ATOM 623 C CA . GLN A 1 91 ? 2.044 13.715 -13.117 1.00 95.69 91 GLN A CA 1
ATOM 624 C C . GLN A 1 91 ? 1.894 14.960 -14.013 1.00 95.69 91 GLN A C 1
ATOM 626 O O . GLN A 1 91 ? 1.859 14.839 -15.236 1.00 95.69 91 GLN A O 1
ATOM 631 N N . PRO A 1 92 ? 1.791 16.176 -13.433 1.00 93.25 92 PRO A N 1
ATOM 632 C CA . PRO A 1 92 ? 1.770 17.420 -14.209 1.00 93.25 92 PRO A CA 1
ATOM 633 C C . PRO A 1 92 ? 3.105 17.692 -14.924 1.00 93.25 92 PRO A C 1
ATOM 635 O O . PRO A 1 92 ? 3.139 18.347 -15.963 1.00 93.25 92 PRO A O 1
ATOM 638 N N . SER A 1 93 ? 4.210 17.205 -14.358 1.00 94.31 93 SER A N 1
ATOM 639 C CA . SER A 1 93 ? 5.554 17.219 -14.937 1.00 94.31 93 SER A CA 1
ATOM 640 C C . SER A 1 93 ? 6.371 16.063 -14.354 1.00 94.31 93 SER A C 1
ATOM 642 O O . SER A 1 93 ? 5.939 15.441 -13.389 1.00 94.31 93 SER A O 1
ATOM 644 N N . GLY A 1 94 ? 7.547 15.772 -14.915 1.00 95.75 94 GLY A N 1
ATOM 645 C CA . GLY A 1 94 ? 8.394 14.662 -14.467 1.00 95.75 94 GLY A CA 1
ATOM 646 C C . GLY A 1 94 ? 8.153 13.356 -15.229 1.00 95.75 94 GLY A C 1
ATOM 647 O O . GLY A 1 94 ? 7.256 13.257 -16.070 1.00 95.75 94 GLY A O 1
ATOM 648 N N . ASN A 1 95 ? 8.987 12.355 -14.950 1.00 95.88 95 ASN A N 1
ATOM 649 C CA . ASN A 1 95 ? 9.061 11.130 -15.749 1.00 95.88 95 ASN A CA 1
ATOM 650 C C . ASN A 1 95 ? 8.862 9.879 -14.899 1.00 95.88 95 ASN A C 1
ATOM 652 O O . ASN A 1 95 ? 9.511 9.726 -13.865 1.00 95.88 95 ASN A O 1
ATOM 656 N N . PHE A 1 96 ? 8.053 8.948 -15.400 1.00 97.50 96 PHE A N 1
ATOM 657 C CA . PHE A 1 96 ? 7.984 7.588 -14.886 1.00 97.50 96 PHE A CA 1
ATOM 658 C C . PHE A 1 96 ? 8.494 6.617 -15.960 1.00 97.50 96 PHE A C 1
ATOM 660 O O . PHE A 1 96 ? 7.862 6.406 -16.996 1.00 97.50 96 PHE A O 1
ATOM 667 N N . THR A 1 97 ? 9.658 6.029 -15.705 1.00 97.88 97 THR A N 1
ATOM 668 C CA . THR A 1 97 ? 10.265 4.982 -16.524 1.00 97.88 97 THR A CA 1
ATOM 669 C C . THR A 1 97 ? 10.051 3.621 -15.873 1.00 97.88 97 THR A C 1
ATOM 671 O O . THR A 1 97 ? 10.363 3.432 -14.697 1.00 97.88 97 THR A O 1
ATOM 674 N N . SER A 1 98 ? 9.557 2.650 -16.635 1.00 97.81 98 SER A N 1
ATOM 675 C CA . SER A 1 98 ? 9.579 1.258 -16.200 1.00 97.81 98 SER A CA 1
ATOM 676 C C . SER A 1 98 ? 10.905 0.605 -16.595 1.00 97.81 98 SER A C 1
ATOM 678 O O . SER A 1 98 ? 11.324 0.688 -17.748 1.00 97.81 98 SER A O 1
ATOM 680 N N . ALA A 1 99 ? 11.556 -0.060 -15.644 1.00 97.94 99 ALA A N 1
ATOM 681 C CA . ALA A 1 99 ? 12.639 -1.009 -15.895 1.00 97.94 99 ALA A CA 1
ATOM 682 C C . ALA A 1 99 ? 12.110 -2.436 -16.171 1.00 97.94 99 ALA A C 1
ATOM 684 O O . ALA A 1 99 ? 12.900 -3.361 -16.340 1.00 97.94 99 ALA A O 1
ATOM 685 N N . GLY A 1 100 ? 10.786 -2.605 -16.259 1.00 98.25 100 GLY A N 1
ATOM 686 C CA . GLY A 1 100 ? 10.107 -3.867 -16.528 1.00 98.25 100 GLY A CA 1
ATOM 687 C C . GLY A 1 100 ? 9.721 -4.649 -15.284 1.00 98.25 100 GLY A C 1
ATOM 688 O O . GLY A 1 100 ? 10.113 -4.315 -14.166 1.00 98.25 100 GLY A O 1
ATOM 689 N N . PHE A 1 101 ? 8.971 -5.729 -15.510 1.00 98.44 101 PHE A N 1
ATOM 690 C CA . PHE A 1 101 ? 8.597 -6.713 -14.491 1.00 98.44 101 PHE A CA 1
ATOM 691 C C . PHE A 1 101 ? 7.706 -6.150 -13.370 1.00 98.44 101 PHE A C 1
ATOM 693 O O . PHE A 1 101 ? 7.586 -6.747 -12.302 1.00 98.44 101 PHE A O 1
ATOM 700 N N . ASN A 1 102 ? 7.067 -4.996 -13.587 1.00 98.38 102 ASN A N 1
ATOM 701 C CA . ASN A 1 102 ? 6.154 -4.419 -12.607 1.00 98.38 102 ASN A CA 1
ATOM 702 C C . ASN A 1 102 ? 4.759 -5.049 -12.706 1.00 98.38 102 ASN A C 1
ATOM 704 O O . ASN A 1 102 ? 4.275 -5.295 -13.807 1.00 98.38 102 ASN A O 1
ATOM 708 N N . VAL A 1 103 ? 4.084 -5.258 -11.574 1.00 98.38 103 VAL A N 1
ATOM 709 C CA . VAL A 1 103 ? 2.738 -5.856 -11.501 1.00 98.38 103 VAL A CA 1
ATOM 710 C C . VAL A 1 103 ? 1.790 -4.919 -10.764 1.00 98.38 103 VAL A C 1
ATOM 712 O O . VAL A 1 103 ? 1.778 -4.884 -9.530 1.00 98.38 103 VAL A O 1
ATOM 715 N N . PHE A 1 104 ? 1.044 -4.095 -11.506 1.00 97.56 104 PHE A N 1
ATOM 716 C CA . PHE A 1 104 ? 0.205 -3.045 -10.918 1.00 97.56 104 PHE A CA 1
ATOM 717 C C . PHE A 1 104 ? -1.280 -3.237 -11.231 1.00 97.56 104 PHE A C 1
ATOM 719 O O . PHE A 1 104 ? -1.669 -3.423 -12.387 1.00 97.56 104 PHE A O 1
ATOM 726 N N . THR A 1 105 ? -2.129 -3.035 -10.221 1.00 93.25 105 THR A N 1
ATOM 727 C CA . THR A 1 105 ? -3.594 -3.067 -10.380 1.00 93.25 105 THR A CA 1
ATOM 728 C C . THR A 1 105 ? -4.123 -1.941 -11.265 1.00 93.25 105 THR A C 1
ATOM 730 O O . THR A 1 105 ? -5.165 -2.097 -11.893 1.00 93.25 105 THR A O 1
ATOM 733 N N . ALA A 1 106 ? -3.420 -0.810 -11.335 1.00 92.38 106 ALA A N 1
ATOM 734 C CA . ALA A 1 106 ? -3.766 0.321 -12.188 1.00 92.38 106 ALA A CA 1
ATOM 735 C C . ALA A 1 106 ? -2.545 1.220 -12.426 1.00 92.38 106 ALA A C 1
ATOM 737 O O . ALA A 1 106 ? -1.601 1.229 -11.636 1.00 92.38 106 ALA A O 1
ATOM 738 N N . ILE A 1 107 ? -2.601 1.998 -13.509 1.00 95.00 107 ILE A N 1
ATOM 739 C CA . ILE A 1 107 ? -1.632 3.057 -13.844 1.00 95.00 107 ILE A CA 1
ATOM 740 C C . ILE A 1 107 ? -2.337 4.373 -14.207 1.00 95.00 107 ILE A C 1
ATOM 742 O O . ILE A 1 107 ? -1.840 5.176 -14.998 1.00 95.00 107 ILE A O 1
ATOM 746 N N . ALA A 1 108 ? -3.543 4.591 -13.678 1.00 95.62 108 ALA A N 1
ATOM 747 C CA . ALA A 1 108 ? -4.337 5.770 -14.006 1.00 95.62 108 ALA A CA 1
ATOM 748 C C . ALA A 1 108 ? -3.576 7.055 -13.636 1.00 95.62 108 ALA A C 1
ATOM 750 O O . ALA A 1 108 ? -2.997 7.157 -12.557 1.00 95.62 108 ALA A O 1
ATOM 751 N N . GLY A 1 109 ? -3.564 8.035 -14.541 1.00 95.50 109 GLY A N 1
ATOM 752 C CA . GLY A 1 109 ? -2.830 9.293 -14.360 1.00 95.50 109 GLY A CA 1
ATOM 753 C C . GLY A 1 109 ? -1.311 9.194 -14.547 1.00 95.50 109 GLY A C 1
ATOM 754 O O . GLY A 1 109 ? -0.638 10.223 -14.541 1.00 95.50 109 GLY A O 1
ATOM 755 N N . CYS A 1 110 ? -0.757 7.993 -14.746 1.00 96.00 110 CYS A N 1
ATOM 756 C CA . CYS A 1 110 ? 0.662 7.804 -15.034 1.00 96.00 110 CYS A CA 1
ATOM 757 C C . CYS A 1 110 ? 0.925 7.920 -16.538 1.00 96.00 110 CYS A C 1
ATOM 759 O O . CYS A 1 110 ? 0.269 7.267 -17.348 1.00 96.00 110 CYS A O 1
ATOM 761 N N . THR A 1 111 ? 1.944 8.692 -16.911 1.00 95.75 111 THR A N 1
ATOM 762 C CA . THR A 1 111 ? 2.565 8.606 -18.238 1.00 95.75 111 THR A CA 1
ATOM 763 C C . THR A 1 111 ? 3.844 7.796 -18.091 1.00 95.75 111 THR A C 1
ATOM 765 O O . THR A 1 111 ? 4.897 8.340 -17.749 1.00 95.75 111 THR A O 1
ATOM 768 N N . VAL A 1 112 ? 3.718 6.481 -18.289 1.00 94.44 112 VAL A N 1
ATOM 769 C CA . VAL A 1 112 ? 4.804 5.516 -18.098 1.00 94.44 112 VAL A CA 1
ATOM 770 C C . VAL A 1 112 ? 5.414 5.093 -19.432 1.00 94.44 112 VAL A C 1
ATOM 772 O O . VAL A 1 112 ? 4.706 4.708 -20.364 1.00 94.44 112 VAL A O 1
ATOM 775 N N . ALA A 1 113 ? 6.744 5.119 -19.517 1.00 93.56 113 ALA A N 1
ATOM 776 C CA . ALA A 1 113 ? 7.470 4.397 -20.558 1.00 93.56 113 ALA A CA 1
ATOM 777 C C . ALA A 1 113 ? 7.497 2.906 -20.179 1.00 93.56 113 ALA A C 1
ATOM 779 O O . ALA A 1 113 ? 8.420 2.456 -19.502 1.00 93.56 113 ALA A O 1
ATOM 780 N N . ALA A 1 114 ? 6.429 2.185 -20.533 1.00 93.88 114 ALA A N 1
ATOM 781 C CA . ALA A 1 114 ? 6.234 0.777 -20.194 1.00 93.88 114 ALA A CA 1
ATOM 782 C C . ALA A 1 114 ? 7.245 -0.134 -20.905 1.00 93.88 114 ALA A C 1
ATOM 784 O O . ALA A 1 114 ? 7.563 0.070 -22.080 1.00 93.88 114 ALA A O 1
ATOM 785 N N . ALA A 1 115 ? 7.691 -1.177 -20.213 1.00 96.62 115 ALA A N 1
ATOM 786 C CA . ALA A 1 115 ? 8.465 -2.264 -20.790 1.00 96.62 115 ALA A CA 1
ATOM 787 C C . ALA A 1 115 ? 7.558 -3.470 -21.080 1.00 96.62 115 ALA A C 1
ATOM 789 O O . ALA A 1 115 ? 6.502 -3.648 -20.479 1.00 96.62 115 ALA A O 1
ATOM 790 N N . ALA A 1 116 ? 7.977 -4.331 -22.010 1.00 96.88 116 ALA A N 1
ATOM 791 C CA . ALA A 1 116 ? 7.162 -5.465 -22.455 1.00 96.88 116 ALA A CA 1
ATOM 792 C C . ALA A 1 116 ? 6.894 -6.517 -21.359 1.00 96.88 116 ALA A C 1
ATOM 794 O O . ALA A 1 116 ? 5.957 -7.298 -21.496 1.00 96.88 116 ALA A O 1
ATOM 795 N N . SER A 1 117 ? 7.712 -6.553 -20.303 1.00 97.56 117 SER A N 1
ATOM 796 C CA . SER A 1 117 ? 7.553 -7.460 -19.161 1.00 97.56 117 SER A CA 1
ATOM 797 C C . SER A 1 117 ? 6.624 -6.924 -18.068 1.00 97.56 117 SER A C 1
ATOM 799 O O . SER A 1 117 ? 6.411 -7.614 -17.075 1.00 97.56 117 SER A O 1
ATOM 801 N N . ASP A 1 118 ? 6.084 -5.712 -18.214 1.00 98.44 118 ASP A N 1
ATOM 802 C CA . ASP A 1 118 ? 5.139 -5.162 -17.244 1.00 98.44 118 ASP A CA 1
ATOM 803 C C . ASP A 1 118 ? 3.754 -5.808 -17.360 1.00 98.44 118 ASP A C 1
ATOM 805 O O . ASP A 1 118 ? 3.234 -6.061 -18.449 1.00 98.44 118 ASP A O 1
ATOM 809 N N . GLN A 1 119 ? 3.120 -5.999 -16.209 1.00 98.00 119 GLN A N 1
ATOM 810 C CA . GLN A 1 119 ? 1.754 -6.475 -16.046 1.00 98.00 119 GLN A CA 1
ATOM 811 C C . GLN A 1 119 ? 0.913 -5.367 -15.399 1.00 98.00 119 GLN A C 1
ATOM 813 O O . GLN A 1 119 ? 0.777 -5.281 -14.179 1.00 98.00 119 GLN A O 1
ATOM 818 N N . PHE A 1 120 ? 0.349 -4.485 -16.223 1.00 96.56 120 PHE A N 1
ATOM 819 C CA . PHE A 1 120 ? -0.524 -3.404 -15.759 1.00 96.56 120 PHE A CA 1
ATOM 820 C C . PHE A 1 120 ? -2.004 -3.760 -15.886 1.00 96.56 120 PHE A C 1
ATOM 822 O O . PHE A 1 120 ? -2.416 -4.429 -16.832 1.00 96.56 120 PHE A O 1
ATOM 829 N N . ASN A 1 121 ? -2.811 -3.216 -14.973 1.00 94.38 121 ASN A N 1
ATOM 830 C CA . ASN A 1 121 ? -4.247 -3.480 -14.841 1.00 94.38 121 ASN A CA 1
ATOM 831 C C . ASN A 1 121 ? -4.555 -4.933 -14.455 1.00 94.38 121 ASN A C 1
ATOM 833 O O . ASN A 1 121 ? -5.522 -5.526 -14.933 1.00 94.38 121 ASN A O 1
ATOM 837 N N . VAL A 1 122 ? -3.710 -5.500 -13.592 1.00 93.25 122 VAL A N 1
ATOM 838 C CA . VAL A 1 122 ? -3.839 -6.863 -13.070 1.00 93.25 122 VAL A CA 1
ATOM 839 C C . VAL A 1 122 ? -3.742 -6.816 -11.547 1.00 93.25 122 VAL A C 1
ATOM 841 O O . VAL A 1 122 ? -2.869 -6.145 -10.998 1.00 93.25 122 VAL A O 1
ATOM 844 N N . ASP A 1 123 ? -4.645 -7.508 -10.854 1.00 90.75 123 ASP A N 1
ATOM 845 C CA . ASP A 1 123 ? -4.578 -7.631 -9.396 1.00 90.75 123 ASP A CA 1
ATOM 846 C C . ASP A 1 123 ? -3.355 -8.479 -8.996 1.00 90.75 123 ASP A C 1
ATOM 848 O O . ASP A 1 123 ? -3.256 -9.631 -9.426 1.00 90.75 123 ASP A O 1
ATOM 852 N N . PRO A 1 124 ? -2.417 -7.949 -8.188 1.00 92.38 124 PRO A N 1
ATOM 853 C CA . PRO A 1 124 ? -1.260 -8.707 -7.735 1.00 92.38 124 PRO A CA 1
ATOM 854 C C . PRO A 1 124 ? -1.600 -9.816 -6.728 1.00 92.38 124 PRO A C 1
ATOM 856 O O . PRO A 1 124 ? -0.696 -10.565 -6.376 1.00 92.38 124 PRO A O 1
ATOM 859 N N . LEU A 1 125 ? -2.849 -9.961 -6.262 1.00 88.19 125 LEU A N 1
ATOM 860 C CA . LEU A 1 125 ? -3.285 -10.996 -5.308 1.00 88.19 125 LEU A CA 1
ATOM 861 C C . LEU A 1 125 ? -2.393 -11.053 -4.063 1.00 88.19 125 LEU A C 1
ATOM 863 O O . LEU A 1 125 ? -1.760 -12.064 -3.745 1.00 88.19 125 LEU A O 1
ATOM 867 N N . ILE A 1 126 ? -2.329 -9.925 -3.371 1.00 86.81 126 ILE A N 1
ATOM 868 C CA . ILE A 1 126 ? -1.440 -9.714 -2.236 1.00 86.81 126 ILE A CA 1
ATOM 869 C C . ILE A 1 126 ? -2.251 -9.450 -0.963 1.00 86.81 126 ILE A C 1
ATOM 871 O O . ILE A 1 126 ? -3.265 -8.750 -0.988 1.00 86.81 126 ILE A O 1
ATOM 875 N N . GLY A 1 127 ? -1.823 -10.061 0.137 1.00 81.00 127 GLY A N 1
ATOM 876 C CA . GLY A 1 127 ? -2.450 -9.949 1.447 1.00 81.00 127 GLY A CA 1
ATOM 877 C C . GLY A 1 127 ? -2.198 -8.599 2.133 1.00 81.00 127 GLY A C 1
ATOM 878 O O . GLY A 1 127 ? -1.463 -7.750 1.615 1.00 81.00 127 GLY A O 1
ATOM 879 N N . PRO A 1 128 ? -2.810 -8.387 3.310 1.00 79.81 128 PRO A N 1
ATOM 880 C CA . PRO A 1 128 ? -2.558 -7.201 4.122 1.00 79.81 128 PRO A CA 1
ATOM 881 C C . PRO A 1 128 ? -1.106 -7.157 4.620 1.00 79.81 128 PRO A C 1
ATOM 883 O O . PRO A 1 128 ? -0.376 -8.152 4.553 1.00 79.81 128 PRO A O 1
ATOM 886 N N . LEU A 1 129 ? -0.696 -5.992 5.120 1.00 80.88 129 LEU A N 1
ATOM 887 C CA . LEU A 1 129 ? 0.578 -5.830 5.807 1.00 80.88 129 LEU A CA 1
ATOM 888 C C . LEU A 1 129 ? 0.562 -6.653 7.103 1.00 80.88 129 LEU A C 1
ATOM 890 O O . LEU A 1 129 ? -0.317 -6.470 7.938 1.00 80.88 129 LEU A O 1
ATOM 894 N N . ALA A 1 130 ? 1.520 -7.560 7.270 1.00 75.75 130 ALA A N 1
ATOM 895 C CA . ALA A 1 130 ? 1.613 -8.434 8.436 1.00 75.75 130 ALA A CA 1
ATOM 896 C C . ALA A 1 130 ? 3.060 -8.886 8.684 1.00 75.75 130 ALA A C 1
ATOM 898 O O . ALA A 1 130 ? 3.953 -8.683 7.852 1.00 75.75 130 ALA A O 1
ATOM 899 N N . ASP A 1 131 ? 3.292 -9.508 9.840 1.00 76.81 131 ASP A N 1
ATOM 900 C CA . ASP A 1 131 ? 4.501 -10.294 10.064 1.00 76.81 131 ASP A CA 1
ATOM 901 C C . ASP A 1 131 ? 4.375 -11.621 9.302 1.00 76.81 131 ASP A C 1
ATOM 903 O O . ASP A 1 131 ? 3.644 -12.528 9.700 1.00 76.81 131 ASP A O 1
ATOM 907 N N . ASN A 1 132 ? 5.084 -11.719 8.178 1.00 75.56 132 ASN A N 1
ATOM 908 C CA . ASN A 1 132 ? 5.118 -12.920 7.341 1.00 75.56 132 ASN A CA 1
ATOM 909 C C . ASN A 1 132 ? 6.376 -13.766 7.598 1.00 75.56 132 ASN A C 1
ATOM 911 O O . ASN A 1 132 ? 6.815 -14.512 6.713 1.00 75.56 132 ASN A O 1
ATOM 915 N N . GLY A 1 133 ? 6.973 -13.630 8.785 1.00 75.75 133 GLY A N 1
ATOM 916 C CA . GLY A 1 133 ? 8.160 -14.352 9.224 1.00 75.75 133 GLY A CA 1
ATOM 917 C C . GLY A 1 133 ? 9.434 -13.963 8.472 1.00 75.75 133 GLY A C 1
ATOM 918 O O . GLY A 1 133 ? 9.505 -12.932 7.815 1.00 75.75 133 GLY A O 1
ATOM 919 N N . GLY A 1 134 ? 10.443 -14.831 8.547 1.00 77.38 134 GLY A N 1
ATOM 920 C CA . GLY A 1 134 ? 11.785 -14.596 8.005 1.00 77.38 134 GLY A CA 1
ATOM 921 C C . GLY A 1 134 ? 12.816 -14.288 9.100 1.00 77.38 134 GLY A C 1
ATOM 922 O O . GLY A 1 134 ? 12.450 -14.127 10.264 1.00 77.38 134 GLY A O 1
ATOM 923 N N . PRO A 1 135 ? 14.118 -14.307 8.767 1.00 71.00 135 PRO A N 1
ATOM 924 C CA . PRO A 1 135 ? 15.185 -14.067 9.739 1.00 71.00 135 PRO A CA 1
ATOM 925 C C . PRO A 1 135 ? 15.241 -12.622 10.258 1.00 71.00 135 PRO A C 1
ATOM 927 O O . PRO A 1 135 ? 15.674 -12.416 11.390 1.00 71.00 135 PRO A O 1
ATOM 930 N N . GLU A 1 136 ? 14.803 -11.644 9.464 1.00 73.56 136 GLU A N 1
ATOM 931 C CA . GLU A 1 136 ? 14.734 -10.233 9.850 1.00 73.56 136 GLU A CA 1
ATOM 932 C C . GLU A 1 136 ? 13.288 -9.844 10.183 1.00 73.56 136 GLU A C 1
ATOM 934 O O . GLU A 1 136 ? 12.372 -10.074 9.392 1.00 73.56 136 GLU A O 1
ATOM 939 N N . ILE A 1 137 ? 13.076 -9.221 11.347 1.00 70.88 137 ILE A N 1
ATOM 940 C CA . ILE A 1 137 ? 11.738 -8.819 11.806 1.00 70.88 137 ILE A CA 1
ATOM 941 C C . ILE A 1 137 ? 11.326 -7.530 11.086 1.00 70.88 137 ILE A C 1
ATOM 943 O O . ILE A 1 137 ? 11.773 -6.432 11.423 1.00 70.88 137 ILE A O 1
ATOM 947 N N . THR A 1 138 ? 10.462 -7.658 10.082 1.00 72.19 138 THR A N 1
ATOM 948 C CA . THR A 1 138 ? 9.907 -6.536 9.318 1.00 72.19 138 THR A CA 1
ATOM 949 C C . THR A 1 138 ? 8.552 -6.903 8.720 1.00 72.19 138 THR A C 1
ATOM 951 O O . THR A 1 138 ? 8.299 -8.055 8.372 1.00 72.19 138 THR A O 1
ATOM 954 N N . LEU A 1 139 ? 7.671 -5.914 8.586 1.00 75.81 139 LEU A N 1
ATOM 955 C CA . LEU A 1 139 ? 6.345 -6.123 8.019 1.00 75.81 139 LEU A CA 1
ATOM 956 C C . LEU A 1 139 ? 6.379 -6.143 6.497 1.00 75.81 139 LEU A C 1
ATOM 958 O O . LEU A 1 139 ? 7.045 -5.323 5.861 1.00 75.81 139 LEU A O 1
ATOM 962 N N . THR A 1 140 ? 5.610 -7.052 5.917 1.00 82.19 140 THR A N 1
ATOM 963 C CA . THR A 1 140 ? 5.486 -7.224 4.466 1.00 82.19 140 THR A CA 1
ATOM 964 C C . THR A 1 140 ? 4.049 -7.559 4.092 1.00 82.19 140 THR A C 1
ATOM 966 O O . THR A 1 140 ? 3.238 -7.905 4.948 1.00 82.19 140 THR A O 1
ATOM 969 N N . ASN A 1 141 ? 3.726 -7.481 2.805 1.00 86.56 141 ASN A N 1
ATOM 970 C CA . ASN A 1 141 ? 2.464 -7.979 2.270 1.00 86.56 141 ASN A CA 1
ATOM 971 C C . ASN A 1 141 ? 2.705 -9.347 1.615 1.00 86.56 141 ASN A C 1
ATOM 973 O O . ASN A 1 141 ? 3.505 -9.454 0.683 1.00 86.56 141 ASN A O 1
ATOM 977 N N . ALA A 1 142 ? 2.023 -10.390 2.093 1.00 87.00 142 ALA A N 1
ATOM 978 C CA . ALA A 1 142 ? 2.220 -11.745 1.584 1.00 87.00 142 ALA A CA 1
ATOM 979 C C . ALA A 1 142 ? 1.637 -11.920 0.179 1.00 87.00 142 ALA A C 1
ATOM 981 O O . ALA A 1 142 ? 0.461 -11.642 -0.052 1.00 87.00 142 ALA A O 1
ATOM 982 N N . LEU A 1 143 ? 2.432 -12.445 -0.752 1.00 90.25 143 LEU A N 1
ATOM 983 C CA . LEU A 1 143 ? 1.920 -12.902 -2.043 1.00 90.25 143 LEU A CA 1
ATOM 984 C C . LEU A 1 143 ? 1.041 -14.144 -1.845 1.00 90.25 143 LEU A C 1
ATOM 986 O O . LEU A 1 143 ? 1.420 -15.085 -1.144 1.00 90.25 143 LEU A O 1
ATOM 990 N N . SER A 1 144 ? -0.136 -14.156 -2.470 1.00 87.94 144 SER A N 1
ATOM 991 C CA . SER A 1 144 ? -1.016 -15.327 -2.457 1.00 87.94 144 SER A CA 1
ATOM 992 C C . SER A 1 144 ? -0.555 -16.373 -3.472 1.00 87.94 144 SER A C 1
ATOM 994 O O . SER A 1 144 ? 0.061 -16.052 -4.491 1.00 87.94 144 SER A O 1
ATOM 996 N N . ALA A 1 145 ? -0.923 -17.637 -3.247 1.00 86.00 145 ALA A N 1
ATOM 997 C CA . ALA A 1 145 ? -0.742 -18.680 -4.252 1.00 86.00 145 ALA A CA 1
ATOM 998 C C . ALA A 1 145 ? -1.440 -18.286 -5.569 1.00 86.00 145 ALA A C 1
ATOM 1000 O O . ALA A 1 145 ? -2.619 -17.936 -5.573 1.00 86.00 145 ALA A O 1
ATOM 1001 N N . GLY A 1 146 ? -0.710 -18.353 -6.687 1.00 88.56 146 GLY A N 1
ATOM 1002 C CA . GLY A 1 146 ? -1.216 -17.948 -8.004 1.00 88.56 146 GLY A CA 1
ATOM 1003 C C . GLY A 1 146 ? -1.167 -16.441 -8.277 1.00 88.56 146 GLY A C 1
ATOM 1004 O O . GLY A 1 146 ? -1.695 -16.003 -9.297 1.00 88.56 146 GLY A O 1
ATOM 1005 N N . SER A 1 147 ? -0.535 -15.655 -7.402 1.00 95.88 147 SER A N 1
ATOM 1006 C CA . SER A 1 147 ? -0.291 -14.235 -7.643 1.00 95.88 147 SER A CA 1
ATOM 1007 C C . SER A 1 147 ? 0.485 -13.998 -8.953 1.00 95.88 147 SER A C 1
ATOM 1009 O O . SER A 1 147 ? 1.490 -14.670 -9.193 1.00 95.88 147 SER A O 1
ATOM 1011 N N . PRO A 1 148 ? 0.089 -13.006 -9.776 1.00 97.31 148 PRO A N 1
ATOM 1012 C CA . PRO A 1 148 ? 0.840 -12.593 -10.967 1.00 97.31 148 PRO A CA 1
ATOM 1013 C C . PRO A 1 148 ? 2.238 -12.033 -10.681 1.00 97.31 148 PRO A C 1
ATOM 1015 O O . PRO A 1 148 ? 3.020 -11.861 -11.614 1.00 97.31 148 PRO A O 1
ATOM 1018 N N . ALA A 1 149 ? 2.551 -11.731 -9.417 1.00 97.50 149 ALA A N 1
ATOM 1019 C CA . ALA A 1 149 ? 3.877 -11.304 -8.984 1.00 97.50 149 ALA A CA 1
ATOM 1020 C C . ALA A 1 149 ? 4.829 -12.483 -8.711 1.00 97.50 149 ALA A C 1
ATOM 1022 O O . ALA A 1 149 ? 6.042 -12.282 -8.660 1.00 97.50 149 ALA A O 1
ATOM 1023 N N . VAL A 1 150 ? 4.305 -13.707 -8.587 1.00 96.88 150 VAL A N 1
ATOM 1024 C CA . VAL A 1 150 ? 5.107 -14.906 -8.322 1.00 96.88 150 VAL A CA 1
ATOM 1025 C C . VAL A 1 150 ? 5.867 -15.334 -9.582 1.00 96.88 150 VAL A C 1
ATOM 1027 O O . VAL A 1 150 ? 5.282 -15.525 -10.647 1.00 96.88 150 VAL A O 1
ATOM 1030 N N . ASN A 1 151 ? 7.181 -15.510 -9.453 1.00 96.00 151 ASN A N 1
ATOM 1031 C CA . ASN A 1 151 ? 8.182 -15.718 -10.499 1.00 96.00 151 ASN A CA 1
ATOM 1032 C C . ASN A 1 151 ? 8.207 -14.611 -11.570 1.00 96.00 151 ASN A C 1
ATOM 1034 O O . ASN A 1 151 ? 8.590 -14.868 -12.713 1.00 96.00 151 ASN A O 1
ATOM 1038 N N . ALA A 1 152 ? 7.754 -13.402 -11.231 1.00 97.00 152 ALA A N 1
ATOM 1039 C CA . ALA A 1 152 ? 7.591 -12.307 -12.186 1.00 97.00 152 ALA A CA 1
ATOM 1040 C C . ALA A 1 152 ? 8.678 -11.230 -12.095 1.00 97.00 152 ALA A C 1
ATOM 1042 O O . ALA A 1 152 ? 8.590 -10.242 -12.815 1.00 97.00 152 ALA A O 1
ATOM 1043 N N . GLY A 1 153 ? 9.676 -11.389 -11.225 1.00 97.06 153 GLY A N 1
ATOM 1044 C CA . GLY A 1 153 ? 10.804 -10.473 -11.099 1.00 97.06 153 GLY A CA 1
ATOM 1045 C C . GLY A 1 153 ? 11.905 -10.730 -12.131 1.00 97.06 153 GLY A C 1
ATOM 1046 O O . GLY A 1 153 ? 12.050 -11.821 -12.686 1.00 97.06 153 GLY A O 1
ATOM 1047 N N . ASP A 1 154 ? 12.712 -9.703 -12.374 1.00 96.62 154 ASP A N 1
ATOM 1048 C CA . ASP A 1 154 ? 13.878 -9.781 -13.250 1.00 96.62 154 ASP A CA 1
ATOM 1049 C C . ASP A 1 154 ? 15.030 -10.596 -12.636 1.00 96.62 154 ASP A C 1
ATOM 1051 O O . ASP A 1 154 ? 15.742 -10.140 -11.736 1.00 96.62 154 ASP A O 1
ATOM 1055 N N . ALA A 1 155 ? 15.296 -11.770 -13.208 1.00 93.31 155 ALA A N 1
ATOM 1056 C CA . ALA A 1 155 ? 16.393 -12.640 -12.795 1.00 93.31 155 ALA A CA 1
ATOM 1057 C C . ALA A 1 155 ? 17.784 -11.978 -12.879 1.00 93.31 155 ALA A C 1
ATOM 1059 O O . ALA A 1 155 ? 18.683 -12.369 -12.136 1.00 93.31 155 ALA A O 1
ATOM 1060 N N . ALA A 1 156 ? 17.985 -10.987 -13.759 1.00 93.38 156 ALA A N 1
ATOM 1061 C CA . ALA A 1 156 ? 19.273 -10.305 -13.897 1.00 93.38 156 ALA A CA 1
ATOM 1062 C C . ALA A 1 156 ? 19.558 -9.320 -12.752 1.00 93.38 156 ALA A C 1
ATOM 1064 O O . ALA A 1 156 ? 20.721 -9.028 -12.471 1.00 93.38 156 ALA A O 1
ATOM 1065 N N . THR A 1 157 ? 18.511 -8.818 -12.096 1.00 92.00 157 THR A N 1
ATOM 1066 C CA . THR A 1 157 ? 18.599 -7.845 -10.996 1.00 92.00 157 THR A CA 1
ATOM 1067 C C . THR A 1 157 ? 18.068 -8.396 -9.673 1.00 92.00 157 THR A C 1
ATOM 1069 O O . THR A 1 157 ? 17.893 -7.643 -8.721 1.00 92.00 157 THR A O 1
ATOM 1072 N N . CYS A 1 158 ? 17.824 -9.707 -9.590 1.00 95.69 158 CYS A N 1
ATOM 1073 C CA . CYS A 1 158 ? 17.339 -10.382 -8.391 1.00 95.69 158 CYS A CA 1
ATOM 1074 C C . CYS A 1 158 ? 18.304 -10.201 -7.200 1.00 95.69 158 CYS A C 1
ATOM 1076 O O . CYS A 1 158 ? 19.441 -10.682 -7.268 1.00 95.69 158 CYS A O 1
ATOM 1078 N N . PRO A 1 159 ? 17.872 -9.578 -6.086 1.00 95.12 159 PRO A N 1
ATOM 1079 C CA . PRO A 1 159 ? 18.682 -9.504 -4.877 1.00 95.12 159 PRO A CA 1
ATOM 1080 C C . PRO A 1 159 ? 18.817 -10.888 -4.229 1.00 95.12 159 PRO A C 1
ATOM 1082 O O . PRO A 1 159 ? 17.998 -11.775 -4.457 1.00 95.12 159 PRO A O 1
ATOM 1085 N N . ALA A 1 160 ? 19.848 -11.083 -3.402 1.00 95.75 160 ALA A N 1
ATOM 1086 C CA . ALA A 1 160 ? 20.109 -12.376 -2.754 1.00 95.75 160 ALA A CA 1
ATOM 1087 C C . ALA A 1 160 ? 19.018 -12.781 -1.746 1.00 95.75 160 ALA A C 1
ATOM 1089 O O . ALA A 1 160 ? 18.789 -13.971 -1.519 1.00 95.75 160 ALA A O 1
ATOM 1090 N N . THR A 1 161 ? 18.355 -11.795 -1.139 1.00 93.75 161 THR A N 1
ATOM 1091 C CA . THR A 1 161 ? 17.254 -11.993 -0.195 1.00 93.75 161 THR A CA 1
ATOM 1092 C C . THR A 1 161 ? 16.111 -11.018 -0.459 1.00 93.75 161 THR A C 1
ATOM 1094 O O . THR A 1 161 ? 16.291 -9.984 -1.105 1.00 93.75 161 THR A O 1
ATOM 1097 N N . ASP A 1 162 ? 14.926 -11.332 0.053 1.00 95.62 162 ASP A N 1
ATOM 1098 C CA . ASP A 1 162 ? 13.795 -10.411 0.149 1.00 95.62 162 ASP A CA 1
ATOM 1099 C C . ASP A 1 162 ? 13.893 -9.490 1.381 1.00 95.62 162 ASP A C 1
ATOM 1101 O O . ASP A 1 162 ? 14.878 -9.535 2.125 1.00 95.62 162 ASP A O 1
ATOM 1105 N N . GLN A 1 163 ? 12.878 -8.643 1.596 1.00 91.75 163 GLN A N 1
ATOM 1106 C CA . GLN A 1 163 ? 12.832 -7.691 2.712 1.00 91.75 163 GLN A CA 1
ATOM 1107 C C . GLN A 1 163 ? 13.000 -8.366 4.083 1.00 91.75 163 GLN A C 1
ATOM 1109 O O . GLN A 1 163 ? 13.603 -7.778 4.976 1.00 91.75 163 GLN A O 1
ATOM 1114 N N . ARG A 1 164 ? 12.493 -9.594 4.238 1.00 90.62 164 ARG A N 1
ATOM 1115 C CA . ARG A 1 164 ? 12.517 -10.377 5.482 1.00 90.62 164 ARG A CA 1
ATOM 1116 C C . ARG A 1 164 ? 13.844 -11.116 5.671 1.00 90.62 164 ARG A C 1
ATOM 1118 O O . ARG A 1 164 ? 14.034 -11.790 6.678 1.00 90.62 164 ARG A O 1
ATOM 1125 N N . GLY A 1 165 ? 14.743 -11.049 4.687 1.00 88.31 165 GLY A N 1
ATOM 1126 C CA . GLY A 1 165 ? 15.986 -11.815 4.644 1.00 88.31 165 GLY A CA 1
ATOM 1127 C C . GLY A 1 165 ? 15.813 -13.257 4.148 1.00 88.31 165 GLY A C 1
ATOM 1128 O O . GLY A 1 165 ? 16.738 -14.058 4.284 1.00 88.31 165 GLY A O 1
ATOM 1129 N N . VAL A 1 166 ? 14.662 -13.617 3.566 1.00 88.62 166 VAL A N 1
ATOM 1130 C CA . VAL A 1 166 ? 14.454 -14.937 2.942 1.00 88.62 166 VAL A CA 1
ATOM 1131 C C . VAL A 1 166 ? 15.193 -14.987 1.606 1.00 88.62 166 VAL A C 1
ATOM 1133 O O . VAL A 1 166 ? 15.157 -14.025 0.843 1.00 88.62 166 VAL A O 1
ATOM 1136 N N . ALA A 1 167 ? 15.885 -16.092 1.324 1.00 93.12 167 ALA A N 1
ATOM 1137 C CA . ALA A 1 167 ? 16.678 -16.247 0.106 1.00 93.12 167 ALA A CA 1
ATOM 1138 C C . ALA A 1 167 ? 15.813 -16.203 -1.165 1.00 93.12 167 ALA A C 1
ATOM 1140 O O . ALA A 1 167 ? 14.724 -16.775 -1.197 1.00 93.12 167 ALA A O 1
ATOM 1141 N N . ARG A 1 168 ? 16.341 -15.577 -2.222 1.00 94.19 168 ARG A N 1
ATOM 1142 C CA . ARG A 1 168 ? 15.728 -15.542 -3.555 1.00 94.19 168 ARG A CA 1
ATOM 1143 C C . ARG A 1 168 ? 16.595 -16.268 -4.601 1.00 94.19 168 ARG A C 1
ATOM 1145 O O . ARG A 1 168 ? 17.823 -16.221 -4.503 1.00 94.19 168 ARG A O 1
ATOM 1152 N N . PRO A 1 169 ? 15.987 -16.862 -5.643 1.00 94.69 169 PRO A N 1
ATOM 1153 C CA . PRO A 1 169 ? 14.569 -17.206 -5.718 1.00 94.69 169 PRO A CA 1
ATOM 1154 C C . PRO A 1 169 ? 14.245 -18.421 -4.833 1.00 94.69 169 PRO A C 1
ATOM 1156 O O . PRO A 1 169 ? 15.038 -19.361 -4.754 1.00 94.69 169 PRO A O 1
ATOM 1159 N N . ALA A 1 170 ? 13.076 -18.425 -4.194 1.00 89.38 170 ALA A N 1
ATOM 1160 C CA . ALA A 1 170 ? 12.537 -19.612 -3.522 1.00 89.38 170 ALA A CA 1
ATOM 1161 C C . ALA A 1 170 ? 11.819 -20.544 -4.520 1.00 89.38 170 ALA A C 1
ATOM 1163 O O . ALA A 1 170 ? 11.709 -21.752 -4.292 1.00 89.38 170 ALA A O 1
ATOM 1164 N N . GLY A 1 171 ? 11.345 -19.977 -5.635 1.00 86.44 171 GLY A N 1
ATOM 1165 C CA . GLY A 1 171 ? 10.683 -20.668 -6.737 1.00 86.44 171 GLY A CA 1
ATOM 1166 C C . GLY A 1 171 ? 11.543 -20.811 -7.998 1.00 86.44 171 GLY A C 1
ATOM 1167 O O . GLY A 1 171 ? 12.751 -21.034 -7.950 1.00 86.44 171 GLY A O 1
ATOM 1168 N N . ALA A 1 172 ? 10.887 -20.724 -9.156 1.00 90.62 172 ALA A N 1
ATOM 1169 C CA . ALA A 1 172 ? 11.523 -20.838 -10.469 1.00 90.62 172 ALA A CA 1
ATOM 1170 C C . ALA A 1 172 ? 12.248 -19.548 -10.893 1.00 90.62 172 ALA A C 1
ATOM 1172 O O . ALA A 1 172 ? 13.214 -19.605 -11.654 1.00 90.62 172 ALA A O 1
ATOM 1173 N N . ALA A 1 173 ? 11.780 -18.402 -10.411 1.00 93.06 173 ALA A N 1
ATOM 1174 C CA . ALA A 1 173 ? 12.403 -17.094 -10.540 1.00 93.06 173 ALA A CA 1
ATOM 1175 C C . ALA A 1 173 ? 12.041 -16.261 -9.308 1.00 93.06 173 ALA A C 1
ATOM 1177 O O . ALA A 1 173 ? 11.199 -16.670 -8.515 1.00 93.06 173 ALA A O 1
ATOM 1178 N N . CYS A 1 174 ? 12.690 -15.113 -9.142 1.00 95.00 174 CYS A N 1
ATOM 1179 C CA . CYS A 1 174 ? 12.336 -14.208 -8.062 1.00 95.00 174 CYS A CA 1
ATOM 1180 C C . CYS A 1 174 ? 10.978 -13.582 -8.312 1.00 95.00 174 CYS A C 1
ATOM 1182 O O . CYS A 1 174 ? 10.571 -13.371 -9.459 1.00 95.00 174 CYS A O 1
ATOM 1184 N N . ASP A 1 175 ? 10.329 -13.202 -7.232 1.00 97.50 175 ASP A N 1
ATOM 1185 C CA . ASP A 1 175 ? 9.041 -12.547 -7.306 1.00 97.50 175 ASP A CA 1
ATOM 1186 C C . ASP A 1 175 ? 9.182 -11.039 -7.465 1.00 97.50 175 ASP A C 1
ATOM 1188 O O . ASP A 1 175 ? 10.124 -10.420 -6.960 1.00 97.50 175 ASP A O 1
ATOM 1192 N N . ALA A 1 176 ? 8.214 -10.435 -8.148 1.00 98.19 176 ALA A N 1
ATOM 1193 C CA . ALA A 1 176 ? 8.061 -8.991 -8.134 1.00 98.19 176 ALA A CA 1
ATOM 1194 C C . ALA A 1 176 ? 7.580 -8.528 -6.746 1.00 98.19 176 ALA A C 1
ATOM 1196 O O . ALA A 1 176 ? 6.755 -9.171 -6.100 1.00 98.19 176 ALA A O 1
ATOM 1197 N N . GLY A 1 177 ? 8.061 -7.367 -6.310 1.00 97.75 177 GLY A N 1
ATOM 1198 C CA . GLY A 1 177 ? 7.764 -6.786 -5.005 1.00 97.75 177 GLY A CA 1
ATOM 1199 C C . GLY A 1 177 ? 8.785 -7.152 -3.928 1.00 97.75 177 GLY A C 1
ATOM 1200 O O . GLY A 1 177 ? 9.764 -7.858 -4.168 1.00 97.75 177 GLY A O 1
ATOM 1201 N N . ALA A 1 178 ? 8.574 -6.619 -2.728 1.00 95.38 178 ALA A N 1
ATOM 1202 C CA . ALA A 1 178 ? 9.532 -6.666 -1.623 1.00 95.38 178 ALA A CA 1
ATOM 1203 C C . ALA A 1 178 ? 9.650 -8.038 -0.936 1.00 95.38 178 ALA A C 1
ATOM 1205 O O . ALA A 1 178 ? 10.633 -8.282 -0.235 1.00 95.38 178 ALA A O 1
ATOM 1206 N N . MET A 1 179 ? 8.675 -8.925 -1.142 1.00 94.06 179 MET A N 1
ATOM 1207 C CA . MET A 1 179 ? 8.607 -10.254 -0.537 1.00 94.06 179 MET A CA 1
ATOM 1208 C C . MET A 1 179 ? 8.744 -11.348 -1.596 1.00 94.06 179 MET A C 1
ATOM 1210 O O . MET A 1 179 ? 8.190 -11.229 -2.684 1.00 94.06 179 MET A O 1
ATOM 1214 N N . GLU A 1 180 ? 9.437 -12.427 -1.237 1.00 94.75 180 GLU A N 1
ATOM 1215 C CA . GLU A 1 180 ? 9.453 -13.682 -1.985 1.00 94.75 180 GLU A CA 1
ATOM 1216 C C . GLU A 1 180 ? 8.382 -14.641 -1.435 1.00 94.75 180 GLU A C 1
ATOM 1218 O O . GLU A 1 180 ? 8.287 -14.909 -0.232 1.00 94.75 180 GLU A O 1
ATOM 1223 N N . TYR A 1 181 ? 7.567 -15.187 -2.319 1.00 92.50 181 TYR A N 1
ATOM 1224 C CA . TYR A 1 181 ? 6.638 -16.265 -2.056 1.00 92.50 181 TYR A CA 1
ATOM 1225 C C . TYR A 1 181 ? 7.397 -17.581 -1.899 1.00 92.50 181 TYR A C 1
ATOM 1227 O O . TYR A 1 181 ? 7.924 -18.156 -2.850 1.00 92.50 181 TYR A O 1
ATOM 1235 N N . ASP A 1 182 ? 7.388 -18.108 -0.680 1.00 84.31 182 ASP A N 1
ATOM 1236 C CA . ASP A 1 182 ? 7.933 -19.426 -0.388 1.00 84.31 182 ASP A CA 1
ATOM 1237 C C . ASP A 1 182 ? 6.798 -20.427 -0.139 1.00 84.31 182 ASP A C 1
ATOM 1239 O O . ASP A 1 182 ? 6.289 -20.585 0.978 1.00 84.31 182 ASP A O 1
ATOM 1243 N N . ALA A 1 183 ? 6.429 -21.157 -1.194 1.00 71.50 183 ALA A N 1
ATOM 1244 C CA . ALA A 1 183 ? 5.438 -22.228 -1.122 1.00 71.50 183 ALA A CA 1
ATOM 1245 C C . ALA A 1 183 ? 5.825 -23.333 -0.120 1.00 71.50 183 ALA A C 1
ATOM 1247 O O . ALA A 1 183 ? 4.951 -24.027 0.401 1.00 71.50 183 ALA A O 1
ATOM 1248 N N . SER A 1 184 ? 7.120 -23.514 0.165 1.00 64.12 184 SER A N 1
ATOM 1249 C CA . SER A 1 184 ? 7.610 -24.519 1.110 1.00 64.12 184 SER A CA 1
ATOM 1250 C C . SER A 1 184 ? 7.386 -24.108 2.568 1.00 64.12 184 SER A C 1
ATOM 1252 O O . SER A 1 184 ? 7.192 -24.979 3.419 1.00 64.12 184 SER A O 1
ATOM 1254 N N . VAL A 1 185 ? 7.322 -22.804 2.852 1.00 58.16 185 VAL A N 1
ATOM 1255 C CA . VAL A 1 185 ? 6.878 -22.268 4.147 1.00 58.16 185 VAL A CA 1
ATOM 1256 C C . VAL A 1 185 ? 5.355 -22.356 4.245 1.00 58.16 185 VAL A C 1
ATOM 1258 O O . VAL A 1 185 ? 4.847 -22.883 5.233 1.00 58.16 185 VAL A O 1
ATOM 1261 N N . SER A 1 186 ? 4.610 -21.982 3.198 1.00 48.41 186 SER A N 1
ATOM 1262 C CA . SER A 1 186 ? 3.140 -22.090 3.189 1.00 48.41 186 SER A CA 1
ATOM 1263 C C . SER A 1 186 ? 2.636 -23.540 3.325 1.00 48.41 186 SER A C 1
ATOM 1265 O O . SER A 1 186 ? 1.678 -23.802 4.050 1.00 48.41 186 SER A O 1
ATOM 1267 N N . ALA A 1 187 ? 3.307 -24.516 2.700 1.00 41.94 187 ALA A N 1
ATOM 1268 C CA . ALA A 1 187 ? 2.960 -25.941 2.796 1.00 41.94 187 ALA A CA 1
ATOM 1269 C C . ALA A 1 187 ? 3.354 -26.590 4.138 1.00 41.94 187 ALA A C 1
ATOM 1271 O O . ALA A 1 187 ? 2.800 -27.627 4.508 1.00 41.94 187 ALA A O 1
ATOM 1272 N N . ARG A 1 188 ? 4.290 -25.998 4.894 1.00 45.44 188 ARG A N 1
ATOM 1273 C CA . ARG A 1 188 ? 4.623 -26.451 6.258 1.00 45.44 188 ARG A CA 1
ATOM 1274 C C . ARG A 1 188 ? 3.550 -26.077 7.279 1.00 45.44 188 ARG A C 1
ATOM 1276 O O . ARG A 1 188 ? 3.431 -26.779 8.279 1.00 45.44 188 ARG A O 1
ATOM 1283 N N . PHE A 1 189 ? 2.755 -25.044 7.001 1.00 38.69 189 PHE A N 1
ATOM 1284 C CA . PHE A 1 189 ? 1.596 -24.659 7.811 1.00 38.69 189 PHE A CA 1
ATOM 1285 C C . PHE A 1 189 ? 0.274 -25.271 7.314 1.00 38.69 189 PHE A C 1
ATOM 1287 O O . PHE A 1 189 ? -0.654 -25.412 8.103 1.00 38.69 189 PHE A O 1
ATOM 1294 N N . TRP A 1 190 ? 0.193 -25.722 6.055 1.00 26.72 190 TRP A N 1
ATOM 1295 C CA . TRP A 1 190 ? -0.974 -26.428 5.507 1.00 26.72 190 TRP A CA 1
ATOM 1296 C C . TRP A 1 190 ? -0.727 -27.936 5.343 1.00 26.72 190 TRP A C 1
ATOM 1298 O O . TRP A 1 190 ? -0.617 -28.469 4.237 1.00 26.72 190 TRP A O 1
ATOM 1308 N N . ARG A 1 191 ? -0.670 -28.663 6.461 1.00 36.81 191 ARG A N 1
ATOM 1309 C CA . ARG A 1 191 ? -1.041 -30.088 6.472 1.00 36.81 191 ARG A CA 1
ATOM 1310 C C . ARG A 1 191 ? -2.468 -30.155 7.025 1.00 36.81 191 ARG A C 1
ATOM 1312 O O . ARG A 1 191 ? -2.656 -29.636 8.122 1.00 36.81 191 ARG A O 1
ATOM 1319 N N . PRO A 1 192 ? -3.458 -30.776 6.345 1.00 34.59 192 PRO A N 1
ATOM 1320 C CA . PRO A 1 192 ? -4.696 -31.143 7.025 1.00 34.59 192 PRO A CA 1
ATOM 1321 C C . PRO A 1 192 ? -4.282 -32.020 8.196 1.00 34.59 192 PRO A C 1
ATOM 1323 O O . PRO A 1 192 ? -3.591 -33.018 7.984 1.00 34.59 192 PRO A O 1
ATOM 1326 N N . GLU A 1 193 ? -4.598 -31.561 9.402 1.00 38.84 193 GLU A N 1
ATOM 1327 C CA . GLU A 1 193 ? -4.104 -32.087 10.667 1.00 38.84 193 GLU A CA 1
ATOM 1328 C C . GLU A 1 193 ? -4.197 -33.625 10.672 1.00 38.84 193 GLU A C 1
ATOM 1330 O O . GLU A 1 193 ? -5.286 -34.188 10.810 1.00 38.84 193 GLU A O 1
ATOM 1335 N N . PRO A 1 194 ? -3.085 -34.358 10.466 1.00 40.34 194 PRO A N 1
ATOM 1336 C CA . PRO A 1 194 ? -3.092 -35.776 10.759 1.00 40.34 194 PRO A CA 1
ATOM 1337 C C . PRO A 1 194 ? -3.120 -35.831 12.275 1.00 40.34 194 PRO A C 1
ATOM 1339 O O . PRO A 1 194 ? -2.138 -35.380 12.849 1.00 40.34 194 PRO A O 1
ATOM 1342 N N . ALA A 1 195 ? -4.208 -36.321 12.887 1.00 44.94 195 ALA A N 1
ATOM 1343 C CA . ALA A 1 195 ? -4.378 -36.451 14.339 1.00 44.94 195 ALA A CA 1
ATOM 1344 C C . ALA A 1 195 ? -3.026 -36.706 15.026 1.00 44.94 195 ALA A C 1
ATOM 1346 O O . ALA A 1 195 ? -2.498 -37.823 14.992 1.00 44.94 195 ALA A O 1
ATOM 1347 N N . LEU A 1 196 ? -2.403 -35.632 15.518 1.00 43.19 196 LEU A N 1
ATOM 1348 C CA . LEU A 1 196 ? -1.017 -35.702 15.942 1.00 43.19 196 LEU A CA 1
ATOM 1349 C C . LEU A 1 196 ? -0.995 -36.397 17.307 1.00 43.19 196 LEU A C 1
ATOM 1351 O O . LEU A 1 196 ? -1.861 -36.134 18.146 1.00 43.19 196 LEU A O 1
ATOM 1355 N N . PRO A 1 197 ? -0.008 -37.269 17.578 1.00 43.53 197 PRO A N 1
ATOM 1356 C CA . PRO A 1 197 ? 0.308 -37.606 18.958 1.00 43.53 197 PRO A CA 1
ATOM 1357 C C . PRO A 1 197 ? 0.679 -36.303 19.689 1.00 43.53 197 PRO A C 1
ATOM 1359 O O . PRO A 1 197 ? 1.173 -35.381 19.037 1.00 43.53 197 PRO A O 1
ATOM 1362 N N . PRO A 1 198 ? 0.447 -36.197 21.008 1.00 40.56 198 PRO A N 1
ATOM 1363 C CA . PRO A 1 198 ? 0.582 -34.942 21.738 1.00 40.56 198 PRO A CA 1
ATOM 1364 C C . PRO A 1 198 ? 2.035 -34.457 21.692 1.00 40.56 198 PRO A C 1
ATOM 1366 O O . PRO A 1 198 ? 2.876 -34.872 22.488 1.00 40.56 198 PRO A O 1
ATOM 1369 N N . PHE A 1 199 ? 2.331 -33.582 20.735 1.00 39.12 199 PHE A N 1
ATOM 1370 C CA . PHE A 1 199 ? 3.518 -32.753 20.749 1.00 39.12 199 PHE A CA 1
ATOM 1371 C C . PHE A 1 199 ? 3.185 -31.510 21.560 1.00 39.12 199 PHE A C 1
ATOM 1373 O O . PHE A 1 199 ? 2.179 -30.838 21.340 1.00 39.12 199 PHE A O 1
ATOM 1380 N N . VAL A 1 200 ? 4.036 -31.259 22.546 1.00 39.03 200 VAL A N 1
ATOM 1381 C CA . VAL A 1 200 ? 3.986 -30.112 23.440 1.00 39.03 200 VAL A CA 1
ATOM 1382 C C . VAL A 1 200 ? 4.193 -28.858 22.594 1.00 39.03 200 VAL A C 1
ATOM 1384 O O . VAL A 1 200 ? 5.325 -28.491 22.283 1.00 39.03 200 VAL A O 1
ATOM 1387 N N . TYR A 1 201 ? 3.095 -28.215 22.196 1.00 40.88 201 TYR A N 1
ATOM 1388 C CA . TYR A 1 201 ? 3.121 -26.797 21.875 1.00 40.88 201 TYR A CA 1
ATOM 1389 C C . TYR A 1 201 ? 3.726 -26.097 23.091 1.00 40.88 201 TYR A C 1
ATOM 1391 O O . TYR A 1 201 ? 3.284 -26.325 24.221 1.00 40.88 201 TYR A O 1
ATOM 1399 N N . ALA A 1 202 ? 4.729 -25.246 22.881 1.00 39.59 202 ALA A N 1
ATOM 1400 C CA . ALA A 1 202 ? 4.897 -24.141 23.807 1.00 39.59 202 ALA A CA 1
ATOM 1401 C C . ALA A 1 202 ? 3.548 -23.419 23.784 1.00 39.59 202 ALA A C 1
ATOM 1403 O O . ALA A 1 202 ? 3.139 -22.893 22.752 1.00 39.59 202 ALA A O 1
ATOM 1404 N N . SER A 1 203 ? 2.798 -23.553 24.872 1.00 37.72 203 SER A N 1
ATOM 1405 C CA . SER A 1 203 ? 1.513 -22.911 25.061 1.00 37.72 203 SER A CA 1
ATOM 1406 C C . SER A 1 203 ? 1.702 -21.422 24.803 1.00 37.72 203 SER A C 1
ATOM 1408 O O . SER A 1 203 ? 2.306 -20.744 25.633 1.00 37.72 203 SER A O 1
ATOM 1410 N N . TYR A 1 204 ? 1.178 -20.90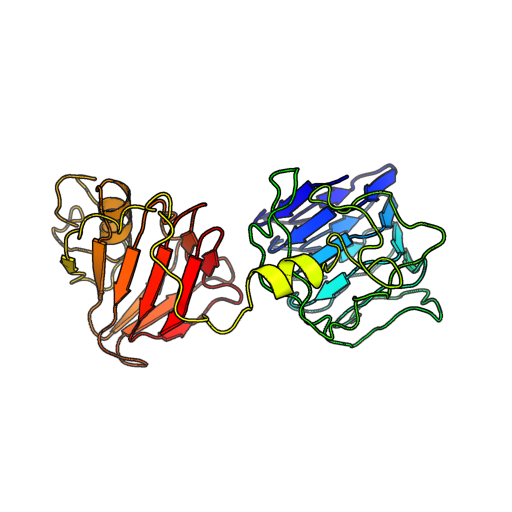3 23.691 1.00 36.94 204 TYR A N 1
ATOM 1411 C CA . TYR A 1 204 ? 0.603 -19.570 23.774 1.00 36.94 204 TYR A CA 1
ATOM 1412 C C . TYR A 1 204 ? -0.476 -19.721 24.843 1.00 36.94 204 TYR A C 1
ATOM 1414 O O . TYR A 1 204 ? -1.369 -20.558 24.659 1.00 36.94 204 TYR A O 1
ATOM 1422 N N . PRO A 1 205 ? -0.337 -19.089 26.020 1.00 41.56 205 PRO A N 1
ATOM 1423 C CA . PRO A 1 205 ? -1.417 -19.132 26.982 1.00 41.56 205 PRO A CA 1
ATOM 1424 C C . PRO A 1 205 ? -2.657 -18.647 26.234 1.00 41.56 205 PRO A C 1
ATOM 1426 O O . PRO A 1 205 ? -2.618 -17.593 25.603 1.00 41.56 205 PRO A O 1
ATOM 1429 N N . THR A 1 206 ? -3.737 -19.430 26.246 1.00 49.72 206 THR A N 1
ATOM 1430 C CA . THR A 1 206 ? -5.058 -18.844 26.018 1.00 49.72 206 THR A CA 1
ATOM 1431 C C . THR A 1 206 ? -5.115 -17.626 26.936 1.00 49.72 206 THR A C 1
ATOM 1433 O O . THR A 1 206 ? -4.897 -17.830 28.141 1.00 49.72 206 THR A O 1
ATOM 1436 N N . PRO A 1 207 ? -5.296 -16.401 26.403 1.00 56.66 207 PRO A N 1
ATOM 1437 C CA . PRO A 1 207 ? -5.359 -15.212 27.235 1.00 56.66 207 PRO A CA 1
ATOM 1438 C C . PRO A 1 207 ? -6.329 -15.484 28.378 1.00 56.66 207 PRO A C 1
ATOM 1440 O O . PRO A 1 207 ? -7.355 -16.148 28.179 1.00 56.66 207 PRO A O 1
ATOM 1443 N N . ALA A 1 208 ? -5.976 -15.060 29.590 1.00 61.75 208 ALA A N 1
ATOM 1444 C CA . ALA A 1 208 ? -6.914 -15.165 30.695 1.00 61.75 208 ALA A CA 1
ATOM 1445 C C . ALA A 1 208 ? -8.230 -14.485 30.266 1.00 61.75 208 ALA A C 1
ATOM 1447 O O . ALA A 1 208 ? -8.171 -13.435 29.623 1.00 61.75 208 ALA A O 1
ATOM 1448 N N . PRO A 1 209 ? -9.405 -15.078 30.541 1.00 70.69 209 PRO A N 1
ATOM 1449 C CA . PRO A 1 209 ? -10.665 -14.429 30.208 1.00 70.69 209 PRO A CA 1
ATOM 1450 C C . PRO A 1 209 ? -10.718 -13.070 30.911 1.00 70.69 209 PRO A C 1
ATOM 1452 O O . PRO A 1 209 ? -10.5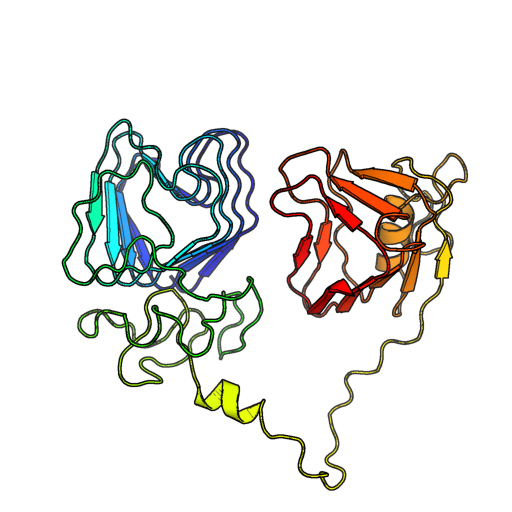83 -13.010 32.136 1.00 70.69 209 PRO A O 1
ATOM 1455 N N . GLY A 1 210 ? -10.861 -12.005 30.124 1.00 81.62 210 GLY A N 1
ATOM 1456 C CA . GLY A 1 210 ? -10.987 -10.640 30.615 1.00 81.62 210 GLY A CA 1
ATOM 1457 C C . GLY A 1 210 ? -12.420 -10.321 31.039 1.00 81.62 210 GLY A C 1
ATOM 1458 O O . GLY A 1 210 ? -13.285 -11.198 31.151 1.00 81.62 210 GLY A O 1
ATOM 1459 N N . ILE A 1 211 ? -12.679 -9.041 31.290 1.00 88.19 211 ILE A N 1
ATOM 1460 C CA . ILE A 1 211 ? -14.005 -8.541 31.674 1.00 88.19 211 ILE A CA 1
ATOM 1461 C C . ILE A 1 211 ? -14.855 -8.156 30.456 1.00 88.19 211 ILE A C 1
ATOM 1463 O O . ILE A 1 211 ? -14.371 -8.079 29.326 1.00 88.19 211 ILE A O 1
ATOM 1467 N N . ILE A 1 212 ? -16.144 -7.902 30.700 1.00 91.75 212 ILE A N 1
ATOM 1468 C CA . ILE A 1 212 ? -17.057 -7.331 29.705 1.00 91.75 212 ILE A CA 1
ATOM 1469 C C . ILE A 1 212 ? -17.231 -5.841 30.005 1.00 91.75 212 ILE A C 1
ATOM 1471 O O . ILE A 1 212 ? -17.791 -5.478 31.039 1.00 91.75 212 ILE A O 1
ATOM 1475 N N . LEU A 1 213 ? -16.802 -4.997 29.073 1.00 93.62 213 LEU A N 1
ATOM 1476 C CA . LEU A 1 213 ? -16.996 -3.551 29.085 1.00 93.62 213 LEU A CA 1
ATOM 1477 C C . LEU A 1 213 ? -18.233 -3.227 28.243 1.00 93.62 213 LEU A C 1
ATOM 1479 O O . LEU A 1 213 ? -18.259 -3.496 27.043 1.00 93.62 213 LEU A O 1
ATOM 1483 N N . THR A 1 214 ? -19.290 -2.707 28.866 1.00 95.00 214 THR A N 1
ATOM 1484 C CA . THR A 1 214 ? -20.560 -2.435 28.171 1.00 95.00 214 THR A CA 1
ATOM 1485 C C . THR A 1 214 ? -20.647 -0.962 27.815 1.00 95.00 214 THR A C 1
ATOM 1487 O O . THR A 1 214 ? -20.815 -0.129 28.698 1.00 95.00 214 THR A O 1
ATOM 1490 N N . VAL A 1 215 ? -20.565 -0.658 26.523 1.00 95.31 215 VAL A N 1
ATOM 1491 C CA . VAL A 1 215 ? -20.745 0.698 26.000 1.00 95.31 215 VAL A CA 1
ATOM 1492 C C . VAL A 1 215 ? -22.226 1.059 26.073 1.00 95.31 215 VAL A C 1
ATOM 1494 O O . VAL A 1 215 ? -23.073 0.355 25.523 1.00 95.31 215 VAL A O 1
ATOM 1497 N N . ASP A 1 216 ? -22.546 2.160 26.743 1.00 94.06 216 ASP A N 1
ATOM 1498 C CA . ASP A 1 216 ? -23.910 2.683 26.889 1.00 94.06 216 ASP A CA 1
ATOM 1499 C C . ASP A 1 216 ? -24.111 4.032 26.187 1.00 94.06 216 ASP A C 1
ATOM 1501 O O . ASP A 1 216 ? -25.249 4.472 26.004 1.00 94.06 216 ASP A O 1
ATOM 1505 N N . SER A 1 217 ? -23.031 4.629 25.677 1.00 92.12 217 SER A N 1
ATOM 1506 C CA . SER A 1 217 ? -23.069 5.891 24.953 1.00 92.12 217 SER A CA 1
ATOM 1507 C C . SER A 1 217 ? -22.475 5.793 23.552 1.00 92.12 217 SER A C 1
ATOM 1509 O O . SER A 1 217 ? -21.383 5.271 23.331 1.00 92.12 217 SER A O 1
ATOM 1511 N N . LEU A 1 218 ? -23.202 6.363 22.586 1.00 88.56 218 LEU A N 1
ATOM 1512 C CA . LEU A 1 218 ? -22.749 6.527 21.199 1.00 88.56 218 LEU A CA 1
ATOM 1513 C C . LEU A 1 218 ? -21.837 7.754 21.021 1.00 88.56 218 LEU A C 1
ATOM 1515 O O . LEU A 1 218 ? -21.372 8.022 19.913 1.00 88.56 218 LEU A O 1
ATOM 1519 N N . ALA A 1 219 ? -21.628 8.536 22.084 1.00 88.62 219 ALA A N 1
ATOM 1520 C CA . ALA A 1 219 ? -20.733 9.682 22.067 1.00 88.62 219 ALA A CA 1
ATOM 1521 C C . ALA A 1 219 ? -19.260 9.244 22.108 1.00 88.62 219 ALA A C 1
ATOM 1523 O O . ALA A 1 219 ? -18.928 8.091 22.372 1.00 88.62 219 ALA A O 1
ATOM 1524 N N . SER A 1 220 ? -18.360 10.195 21.875 1.00 85.00 220 SER A N 1
ATOM 1525 C CA . SER A 1 220 ? -16.918 10.025 22.066 1.00 85.00 220 SER A CA 1
ATOM 1526 C C . SER A 1 220 ? -16.472 10.652 23.386 1.00 85.00 220 SER A C 1
ATOM 1528 O O . SER A 1 220 ? -16.882 11.772 23.699 1.00 85.00 220 SER A O 1
ATOM 1530 N N . GLY A 1 221 ? -15.580 9.988 24.115 1.00 88.25 221 GLY A N 1
ATOM 1531 C CA . GLY A 1 221 ? -14.958 10.536 25.317 1.00 88.25 221 GLY A CA 1
ATOM 1532 C C . GLY A 1 221 ? -13.963 9.555 25.924 1.00 88.25 221 GLY A C 1
ATOM 1533 O O . GLY A 1 221 ? -14.209 8.355 25.904 1.00 88.25 221 GLY A O 1
ATOM 1534 N N . ALA A 1 222 ? -12.858 10.070 26.453 1.00 90.62 222 ALA A N 1
ATOM 1535 C CA . ALA A 1 222 ? -11.839 9.257 27.107 1.00 90.62 222 ALA A CA 1
ATOM 1536 C C . ALA A 1 222 ? -12.301 8.752 28.479 1.00 90.62 222 ALA A C 1
ATOM 1538 O O . ALA A 1 222 ? -13.132 9.393 29.139 1.00 90.62 222 ALA A O 1
ATOM 1539 N N . ASP A 1 223 ? -11.718 7.639 28.901 1.00 91.81 223 ASP A N 1
ATOM 1540 C CA . ASP A 1 223 ? -11.843 7.127 30.252 1.00 91.81 223 ASP A CA 1
ATOM 1541 C C . ASP A 1 223 ? -11.213 8.092 31.267 1.00 91.81 223 ASP A C 1
ATOM 1543 O O . ASP A 1 223 ? -10.204 8.755 31.002 1.00 91.81 223 ASP A O 1
ATOM 1547 N N . THR A 1 224 ? -11.827 8.213 32.439 1.00 92.25 224 THR A N 1
ATOM 1548 C CA . THR A 1 224 ? -11.320 9.074 33.514 1.00 92.25 224 THR A CA 1
ATOM 1549 C C . THR A 1 224 ? -10.358 8.375 34.467 1.00 92.25 224 THR A C 1
ATOM 1551 O O . THR A 1 224 ? -9.586 9.067 35.138 1.00 92.25 224 THR A O 1
ATOM 1554 N N . ALA A 1 225 ? -10.375 7.044 34.525 1.00 90.19 225 ALA A N 1
ATOM 1555 C CA . ALA A 1 225 ? -9.637 6.222 35.471 1.00 90.19 225 ALA A CA 1
ATOM 1556 C C . ALA A 1 225 ? -9.146 4.902 34.841 1.00 90.19 225 ALA A C 1
ATOM 1558 O O . ALA A 1 225 ? -9.423 3.823 35.346 1.00 90.19 225 ALA A O 1
ATOM 1559 N N . ILE A 1 226 ? -8.316 5.021 33.802 1.00 92.12 226 ILE A N 1
ATOM 1560 C CA . ILE A 1 226 ? -7.721 3.894 33.065 1.00 92.12 226 ILE A CA 1
ATOM 1561 C C . ILE A 1 226 ? -7.163 2.792 33.997 1.00 92.12 226 ILE A C 1
ATOM 1563 O O . ILE A 1 226 ? -6.237 3.042 34.781 1.00 92.12 226 ILE A O 1
ATOM 1567 N N . GLY A 1 227 ? -7.661 1.564 33.833 1.00 87.56 227 GLY A N 1
ATOM 1568 C CA . GLY A 1 227 ? -7.206 0.338 34.496 1.00 87.56 227 GLY A CA 1
ATOM 1569 C C . GLY A 1 227 ? -7.926 0.003 35.807 1.00 87.56 227 GLY A C 1
ATOM 1570 O O . GLY A 1 227 ? -7.420 -0.813 36.586 1.00 87.56 227 GLY A O 1
ATOM 1571 N N . ASP A 1 228 ? -9.064 0.637 36.099 1.00 88.81 228 ASP A N 1
ATOM 1572 C CA . ASP A 1 228 ? -9.880 0.368 37.289 1.00 88.81 228 ASP A CA 1
ATOM 1573 C C . ASP A 1 228 ? -10.979 -0.701 37.080 1.00 88.81 228 ASP A C 1
ATOM 1575 O O . ASP A 1 228 ? -11.656 -1.107 38.033 1.00 88.81 228 ASP A O 1
ATOM 1579 N N . GLY A 1 229 ? -11.104 -1.220 35.859 1.00 88.00 229 GLY A N 1
ATOM 1580 C CA . GLY A 1 229 ? -12.089 -2.205 35.426 1.00 88.00 229 GLY A CA 1
ATOM 1581 C C . GLY A 1 229 ? -13.441 -1.610 35.025 1.00 88.00 229 GLY A C 1
ATOM 1582 O O . GLY A 1 229 ? -14.385 -2.377 34.808 1.00 88.00 229 GLY A O 1
ATOM 1583 N N . ILE A 1 230 ? -13.575 -0.284 34.958 1.00 90.31 230 ILE A N 1
ATOM 1584 C CA . ILE A 1 230 ? -14.823 0.416 34.656 1.00 90.31 230 ILE A CA 1
ATOM 1585 C C . ILE A 1 230 ? -14.577 1.410 33.527 1.00 90.31 230 ILE A C 1
ATOM 1587 O O . ILE A 1 230 ? -13.913 2.418 33.708 1.00 90.31 230 ILE A O 1
ATOM 1591 N N . CYS A 1 231 ? -15.224 1.195 32.383 1.00 92.25 231 CYS A N 1
ATOM 1592 C CA . CYS A 1 231 ? -15.215 2.211 31.341 1.00 92.25 231 CYS A CA 1
ATOM 1593 C C . CYS A 1 231 ? -16.147 3.379 31.718 1.00 92.25 231 CYS A C 1
ATOM 1595 O O . CYS A 1 231 ? -17.368 3.222 31.719 1.00 92.25 231 CYS A O 1
ATOM 1597 N N . ALA A 1 232 ? -15.604 4.551 32.047 1.00 94.81 232 ALA A N 1
ATOM 1598 C CA . ALA A 1 232 ? -16.386 5.725 32.430 1.00 94.81 232 ALA A CA 1
ATOM 1599 C C . ALA A 1 232 ? -15.705 7.056 32.071 1.00 94.81 232 ALA A C 1
ATOM 1601 O O . ALA A 1 232 ? -14.647 7.434 32.579 1.00 94.81 232 ALA A O 1
ATOM 1602 N N . THR A 1 233 ? -16.396 7.848 31.251 1.00 93.44 233 THR A N 1
ATOM 1603 C CA . THR A 1 233 ? -16.054 9.253 30.991 1.00 93.44 233 THR A CA 1
ATOM 1604 C C . THR A 1 233 ? -16.368 10.149 32.195 1.00 93.44 233 THR A C 1
ATOM 1606 O O . THR A 1 233 ? -17.046 9.750 33.140 1.00 93.44 233 THR A O 1
ATOM 1609 N N . SER A 1 234 ? -15.996 11.434 32.135 1.00 89.88 234 SER A N 1
ATOM 1610 C CA . SER A 1 234 ? -16.352 12.415 33.179 1.00 89.88 234 SER A CA 1
ATOM 1611 C C . SER A 1 234 ? -17.862 12.621 33.348 1.00 89.88 234 SER A C 1
ATOM 1613 O O . SER A 1 234 ? -18.295 13.195 34.345 1.00 89.88 234 SER A O 1
ATOM 1615 N N . GLY A 1 235 ? -18.655 12.210 32.353 1.00 88.25 235 GLY A N 1
ATOM 1616 C CA . GLY A 1 235 ? -20.115 12.197 32.415 1.00 88.25 235 GLY A CA 1
ATOM 1617 C C . GLY A 1 235 ? -20.703 10.944 33.069 1.00 88.25 235 GLY A C 1
ATOM 1618 O O . GLY A 1 235 ? -21.904 10.923 33.305 1.00 88.25 235 GLY A O 1
ATOM 1619 N N . GLY A 1 236 ? -19.883 9.932 33.376 1.00 89.88 236 GLY A N 1
ATOM 1620 C CA . GLY A 1 236 ? -20.309 8.632 33.905 1.00 89.88 236 GLY A CA 1
ATOM 1621 C C . GLY A 1 236 ? -20.717 7.610 32.839 1.00 89.88 236 GLY A C 1
ATOM 1622 O O . GLY A 1 236 ? -21.082 6.498 33.191 1.00 89.88 236 GLY A O 1
ATOM 1623 N N . GLU A 1 237 ? -20.646 7.980 31.561 1.00 94.12 237 GLU A N 1
ATOM 1624 C CA . GLU A 1 237 ? -21.001 7.122 30.426 1.00 94.12 237 GLU A CA 1
ATOM 1625 C C . GLU A 1 237 ? -19.789 6.305 29.958 1.00 94.12 237 GLU A C 1
ATOM 1627 O O . GLU A 1 237 ? -18.681 6.852 29.891 1.00 94.12 237 GLU A O 1
ATOM 1632 N N . CYS A 1 238 ? -20.005 5.060 29.541 1.00 95.44 238 CYS A N 1
ATOM 1633 C CA . CYS A 1 238 ? -19.021 4.230 28.856 1.00 95.44 238 CYS A CA 1
ATOM 1634 C C . CYS A 1 238 ? -19.123 4.437 27.340 1.00 95.44 238 CYS A C 1
ATOM 1636 O O . CYS A 1 238 ? -20.100 4.047 26.695 1.00 95.44 238 CYS A O 1
ATOM 1638 N N . THR A 1 239 ? -18.090 5.033 26.744 1.00 95.88 239 THR A N 1
ATOM 1639 C CA . THR A 1 239 ? -17.973 5.170 25.283 1.00 95.88 239 THR A CA 1
ATOM 1640 C C . THR A 1 239 ? -17.072 4.078 24.703 1.00 95.88 239 THR A C 1
ATOM 1642 O O . THR A 1 239 ? -16.278 3.473 25.423 1.00 95.88 239 THR A O 1
ATOM 1645 N N . LEU A 1 240 ? -17.123 3.862 23.382 1.00 94.69 240 LEU A N 1
ATOM 1646 C CA . LEU A 1 240 ? -16.192 2.952 22.693 1.00 94.69 240 LEU A CA 1
ATOM 1647 C C . LEU A 1 240 ? -14.722 3.333 22.932 1.00 94.69 240 LEU A C 1
ATOM 1649 O O . LEU A 1 240 ? -13.881 2.454 23.086 1.00 94.69 240 LEU A O 1
ATOM 1653 N N . GLN A 1 241 ? -14.411 4.630 22.967 1.00 94.50 241 GLN A N 1
ATOM 1654 C CA . GLN A 1 241 ? -13.054 5.093 23.246 1.00 94.50 241 GLN A CA 1
ATOM 1655 C C . GLN A 1 241 ? -12.622 4.713 24.667 1.00 94.50 241 GLN A C 1
ATOM 1657 O O . GLN A 1 241 ? -11.564 4.109 24.823 1.00 94.50 241 GLN A O 1
ATOM 1662 N N . ALA A 1 242 ? -13.450 5.027 25.668 1.00 94.44 242 ALA A N 1
ATOM 1663 C CA . ALA A 1 242 ? -13.171 4.700 27.064 1.00 94.44 242 ALA A CA 1
ATOM 1664 C C . ALA A 1 242 ? -12.998 3.185 27.260 1.00 94.44 242 ALA A C 1
ATOM 1666 O O . ALA A 1 242 ? -12.063 2.741 27.910 1.00 94.44 242 ALA A O 1
ATOM 1667 N N . ALA A 1 243 ? -13.836 2.372 26.610 1.00 95.75 243 ALA A N 1
ATOM 1668 C CA . ALA A 1 243 ? -13.741 0.918 26.690 1.00 95.75 243 ALA A CA 1
ATOM 1669 C C . ALA A 1 243 ? -12.446 0.348 26.073 1.00 95.75 243 ALA A C 1
ATOM 1671 O O . ALA A 1 243 ? -11.903 -0.625 26.588 1.00 95.75 243 ALA A O 1
ATOM 1672 N N . ILE A 1 244 ? -11.931 0.940 24.988 1.00 94.56 244 ILE A N 1
ATOM 1673 C CA . ILE A 1 244 ? -10.633 0.539 24.417 1.00 94.56 244 ILE A CA 1
ATOM 1674 C C . ILE A 1 244 ? -9.485 0.957 25.346 1.00 94.56 244 ILE A C 1
ATOM 1676 O O . ILE A 1 244 ? -8.588 0.155 25.592 1.00 94.56 244 ILE A O 1
ATOM 1680 N N . GLU A 1 245 ? -9.510 2.187 25.873 1.00 93.44 245 GLU A N 1
ATOM 1681 C CA . GLU A 1 245 ? -8.514 2.667 26.847 1.00 93.44 245 GLU A CA 1
ATOM 1682 C C . GLU A 1 245 ? -8.460 1.763 28.079 1.00 93.44 245 GLU A C 1
ATOM 1684 O O . GLU A 1 245 ? -7.371 1.405 28.527 1.00 93.44 245 GLU A O 1
ATOM 1689 N N . GLU A 1 246 ? -9.627 1.343 28.560 1.00 92.75 246 GLU A N 1
ATOM 1690 C CA . GLU A 1 246 ? -9.754 0.461 29.708 1.00 92.75 246 GLU A CA 1
ATOM 1691 C C . GLU A 1 246 ? -9.237 -0.949 29.408 1.00 92.75 246 GLU A C 1
ATOM 1693 O O . GLU A 1 246 ? -8.392 -1.459 30.137 1.00 92.75 246 GLU A O 1
ATOM 1698 N N . SER A 1 247 ? -9.647 -1.560 28.290 1.00 93.06 247 SER A N 1
ATOM 1699 C CA . SER A 1 247 ? -9.145 -2.885 27.890 1.00 93.06 247 SER A CA 1
ATOM 1700 C C . SER A 1 247 ? -7.624 -2.912 27.733 1.00 93.06 247 SER A C 1
ATOM 1702 O O . SER A 1 247 ? -6.984 -3.827 28.234 1.00 93.06 247 SER A O 1
ATOM 1704 N N . ASN A 1 248 ? -7.023 -1.888 27.124 1.00 90.75 248 ASN A N 1
ATOM 1705 C CA . ASN A 1 248 ? -5.570 -1.822 26.938 1.00 90.75 248 ASN A CA 1
ATOM 1706 C C . ASN A 1 248 ? -4.765 -1.775 28.247 1.00 90.75 248 ASN A C 1
ATOM 1708 O O . ASN A 1 248 ? -3.564 -2.047 28.237 1.00 90.75 248 ASN A O 1
ATOM 1712 N N . ALA A 1 249 ? -5.389 -1.352 29.349 1.00 89.44 249 ALA A N 1
ATOM 1713 C CA . ALA A 1 249 ? -4.754 -1.261 30.660 1.00 89.44 249 ALA A CA 1
ATOM 1714 C C . ALA A 1 249 ? -4.997 -2.494 31.539 1.00 89.44 249 ALA A C 1
ATOM 1716 O O . ALA A 1 249 ? -4.355 -2.644 32.584 1.00 89.44 249 ALA A O 1
ATOM 1717 N N . LEU A 1 250 ? -5.917 -3.363 31.124 1.00 85.88 250 LEU A N 1
ATOM 1718 C CA . LEU A 1 250 ? -6.241 -4.608 31.797 1.00 85.88 250 LEU A CA 1
ATOM 1719 C C . LEU A 1 250 ? -5.391 -5.754 31.248 1.00 85.88 250 LEU A C 1
ATOM 1721 O O . LEU A 1 250 ? -4.652 -5.613 30.281 1.00 85.88 250 LEU A O 1
ATOM 1725 N N . VAL A 1 251 ? -5.432 -6.883 31.952 1.00 83.19 251 VAL A N 1
ATOM 1726 C CA . VAL A 1 251 ? -4.726 -8.100 31.552 1.00 83.19 251 VAL A CA 1
ATOM 1727 C C . VAL A 1 251 ? -5.766 -9.159 31.253 1.00 83.19 251 VAL A C 1
ATOM 1729 O O . VAL A 1 251 ? -6.459 -9.618 32.166 1.00 83.19 251 VAL A O 1
ATOM 1732 N N . GLY A 1 252 ? -5.801 -9.616 30.011 1.00 80.44 252 GLY A N 1
ATOM 1733 C CA . GLY A 1 252 ? -6.737 -10.639 29.580 1.00 80.44 252 GLY A CA 1
ATOM 1734 C C . GLY A 1 252 ? -7.219 -10.393 28.163 1.00 80.44 252 GLY A C 1
ATOM 1735 O O . GLY A 1 252 ? -6.697 -9.554 27.446 1.00 80.44 252 GLY A O 1
ATOM 1736 N N . GLN A 1 253 ? -8.190 -11.195 27.738 1.00 83.31 253 GLN A N 1
ATOM 1737 C CA . GLN A 1 253 ? -8.974 -10.890 26.549 1.00 83.31 253 GLN A CA 1
ATOM 1738 C C . GLN A 1 253 ? -10.301 -10.278 26.983 1.00 83.31 253 GLN A C 1
ATOM 1740 O O . GLN A 1 253 ? -11.220 -11.006 27.379 1.00 83.31 253 GLN A O 1
ATOM 1745 N N . GLU A 1 254 ? -10.411 -8.957 26.915 1.00 91.75 254 GLU A N 1
ATOM 1746 C CA . GLU A 1 254 ? -11.653 -8.257 27.226 1.00 91.75 254 GLU A CA 1
ATOM 1747 C C . GLU A 1 254 ? -12.652 -8.342 26.071 1.00 91.75 254 GLU A C 1
ATOM 1749 O O . GLU A 1 254 ? -12.319 -8.538 24.897 1.00 91.75 254 GLU A O 1
ATOM 1754 N N . THR A 1 255 ? -13.926 -8.182 26.420 1.00 92.81 255 THR A N 1
ATOM 1755 C CA . THR A 1 255 ? -15.006 -8.005 25.452 1.00 92.81 255 THR A CA 1
ATOM 1756 C C . THR A 1 255 ? -15.630 -6.630 25.627 1.00 92.81 255 THR A C 1
ATOM 1758 O O . THR A 1 255 ? -16.217 -6.340 26.664 1.00 92.81 255 THR A O 1
ATOM 1761 N N . VAL A 1 256 ? -15.570 -5.806 24.589 1.00 95.88 256 VAL A N 1
ATOM 1762 C CA . VAL A 1 256 ? -16.331 -4.564 24.477 1.00 95.88 256 VAL A CA 1
ATOM 1763 C C . VAL A 1 256 ? -17.661 -4.878 23.804 1.00 95.88 256 VAL A C 1
ATOM 1765 O O . VAL A 1 256 ? -17.708 -5.239 22.627 1.00 95.88 256 VAL A O 1
ATOM 1768 N N . GLN A 1 257 ? -18.752 -4.744 24.552 1.00 95.19 257 GLN A N 1
ATOM 1769 C CA . GLN A 1 257 ? -20.107 -4.932 24.051 1.00 95.19 257 GLN A CA 1
ATOM 1770 C C . GLN A 1 257 ? -20.693 -3.584 23.634 1.00 95.19 257 GLN A C 1
ATOM 1772 O O . GLN A 1 257 ? -20.792 -2.663 24.442 1.00 95.19 257 GLN A O 1
ATOM 1777 N N . LEU A 1 258 ? -21.114 -3.488 22.376 1.00 95.94 258 LEU A N 1
ATOM 1778 C CA . LEU A 1 258 ? -21.691 -2.283 21.796 1.00 95.94 258 LEU A CA 1
ATOM 1779 C C . LEU A 1 258 ? -23.221 -2.368 21.722 1.00 95.94 258 LEU A C 1
ATOM 1781 O O . LEU A 1 258 ? -23.767 -3.445 21.446 1.00 95.94 258 LEU A O 1
ATOM 1785 N N . PRO A 1 259 ? -23.925 -1.238 21.911 1.00 93.06 259 PRO A N 1
ATOM 1786 C CA . PRO A 1 259 ? -25.366 -1.174 21.748 1.00 93.06 259 PRO A CA 1
ATOM 1787 C C . PRO A 1 259 ? -25.742 -1.105 20.260 1.00 93.06 259 PRO A C 1
ATOM 1789 O O . PRO A 1 259 ? -24.904 -0.875 19.382 1.00 93.06 259 PRO A O 1
ATOM 1792 N N . ALA A 1 260 ? -27.030 -1.280 19.962 1.00 91.62 260 ALA A N 1
ATOM 1793 C CA . ALA A 1 260 ? -27.560 -0.934 18.647 1.00 91.62 260 ALA A CA 1
ATOM 1794 C C . ALA A 1 260 ? -27.516 0.592 18.452 1.00 91.62 260 ALA A C 1
ATOM 1796 O O . ALA A 1 260 ? -27.802 1.358 19.373 1.00 91.62 260 ALA A O 1
ATOM 1797 N N . GLY A 1 261 ? -27.184 1.030 17.245 1.00 90.38 261 GLY A N 1
ATOM 1798 C CA . GLY A 1 261 ? -27.006 2.430 16.889 1.00 90.38 261 GLY A CA 1
ATOM 1799 C C . GLY A 1 261 ? -25.760 2.658 16.043 1.00 90.38 261 GLY A C 1
ATOM 1800 O O . GLY A 1 261 ? -24.963 1.749 15.800 1.00 90.38 261 GLY A O 1
ATOM 1801 N N . THR A 1 262 ? -25.602 3.901 15.598 1.00 90.69 262 THR A N 1
ATOM 1802 C CA . THR A 1 262 ? -24.414 4.347 14.870 1.00 90.69 262 THR A CA 1
ATOM 1803 C C . THR A 1 262 ? -23.480 5.077 15.824 1.00 90.69 262 THR A C 1
ATOM 1805 O O . THR A 1 262 ? -23.873 6.081 16.416 1.00 90.69 262 THR A O 1
ATOM 1808 N N . ILE A 1 263 ? -22.251 4.584 15.956 1.00 92.12 263 ILE A N 1
ATOM 1809 C CA . ILE A 1 263 ? -21.160 5.252 16.666 1.00 92.12 263 ILE A CA 1
ATOM 1810 C C . ILE A 1 263 ? -20.312 5.971 15.621 1.00 92.12 263 ILE A C 1
ATOM 1812 O O . ILE A 1 263 ? -19.603 5.340 14.832 1.00 92.12 263 ILE A O 1
ATOM 1816 N N . ASP A 1 264 ? -20.403 7.296 15.614 1.00 89.25 264 ASP A N 1
ATOM 1817 C CA . ASP A 1 264 ? -19.658 8.148 14.696 1.00 89.25 264 ASP A CA 1
ATOM 1818 C C . ASP A 1 264 ? -18.245 8.425 15.233 1.00 89.25 264 ASP A C 1
ATOM 1820 O O . ASP A 1 264 ? -18.041 9.154 16.205 1.00 89.25 264 ASP A O 1
ATOM 1824 N N . ILE A 1 265 ? -17.240 7.868 14.562 1.00 88.12 265 ILE A N 1
ATOM 1825 C CA . ILE A 1 265 ? -15.824 8.024 14.899 1.00 88.12 265 ILE A CA 1
ATOM 1826 C C . ILE A 1 265 ? -15.288 9.241 14.140 1.00 88.12 265 ILE A C 1
ATOM 1828 O O . ILE A 1 265 ? -14.912 9.165 12.964 1.00 88.12 265 ILE A O 1
ATOM 1832 N N . SER A 1 266 ? -15.290 10.397 14.800 1.00 82.81 266 SER A N 1
ATOM 1833 C CA . SER A 1 266 ? -14.818 11.665 14.226 1.00 82.81 266 SER A CA 1
ATOM 1834 C C . SER A 1 266 ? -13.297 11.833 14.335 1.00 82.81 266 SER A C 1
ATOM 1836 O O . SER A 1 266 ? -12.657 12.255 13.368 1.00 82.81 266 SER A O 1
ATOM 1838 N N . SER A 1 267 ? -12.709 11.410 15.453 1.00 82.25 267 SER A N 1
ATOM 1839 C CA . SER A 1 267 ? -11.265 11.317 15.691 1.00 82.25 267 SER A CA 1
ATOM 1840 C C . SER A 1 267 ? -10.801 9.863 15.756 1.00 82.25 267 SER A C 1
ATOM 1842 O O . SER A 1 267 ? -11.591 8.970 16.049 1.00 82.25 267 SER A O 1
ATOM 1844 N N . ARG A 1 268 ? -9.512 9.630 15.497 1.00 83.81 268 ARG A N 1
ATOM 1845 C CA . ARG A 1 268 ? -8.890 8.305 15.612 1.00 83.81 268 ARG A CA 1
ATOM 1846 C C . ARG A 1 268 ? -9.059 7.751 17.034 1.00 83.81 268 ARG A C 1
ATOM 1848 O O . ARG A 1 268 ? -8.856 8.490 17.997 1.00 83.81 268 ARG A O 1
ATOM 1855 N N . LEU A 1 269 ? -9.429 6.477 17.144 1.00 90.88 269 LEU A N 1
ATOM 1856 C CA . LEU A 1 269 ? -9.497 5.752 18.411 1.00 90.88 269 LEU A CA 1
ATOM 1857 C C . LEU A 1 269 ? -8.080 5.427 18.929 1.00 90.88 269 LEU A C 1
ATOM 1859 O O . LEU A 1 269 ? -7.124 5.411 18.141 1.00 90.88 269 LEU A O 1
ATOM 1863 N N . PRO A 1 270 ? -7.936 5.168 20.239 1.00 89.81 270 PRO A N 1
ATOM 1864 C CA . PRO A 1 270 ? -6.719 4.604 20.814 1.00 89.81 270 PRO A CA 1
ATOM 1865 C C . PRO A 1 270 ? -6.312 3.305 20.106 1.00 89.81 270 PRO A C 1
ATOM 1867 O O . PRO A 1 270 ? -7.169 2.550 19.645 1.00 89.81 270 PRO A O 1
ATOM 1870 N N . ASP A 1 271 ? -5.007 3.047 20.026 1.00 88.44 271 ASP A N 1
ATOM 1871 C CA . ASP A 1 271 ? -4.482 1.791 19.478 1.00 88.44 271 ASP A CA 1
ATOM 1872 C C . ASP A 1 271 ? -4.874 0.630 20.378 1.00 88.44 271 ASP A C 1
ATOM 1874 O O . ASP A 1 271 ? -4.768 0.754 21.590 1.00 88.44 271 ASP A O 1
ATOM 1878 N N . ILE A 1 272 ? -5.296 -0.495 19.808 1.00 90.81 272 ILE A N 1
ATOM 1879 C CA . ILE A 1 272 ? -5.568 -1.719 20.560 1.00 90.81 272 ILE A CA 1
ATOM 1880 C C . ILE A 1 272 ? -4.234 -2.436 20.781 1.00 90.81 272 ILE A C 1
ATOM 1882 O O . ILE A 1 272 ? -3.614 -2.900 19.819 1.00 90.81 272 ILE A O 1
ATOM 1886 N N . THR A 1 273 ? -3.785 -2.501 22.033 1.00 86.25 273 THR A N 1
ATOM 1887 C CA . THR A 1 273 ? -2.468 -3.032 22.421 1.00 86.25 273 THR A CA 1
ATOM 1888 C C . THR A 1 273 ? -2.526 -4.397 23.106 1.00 86.25 273 THR A C 1
ATOM 1890 O O . THR A 1 273 ? -1.475 -4.995 23.315 1.00 86.25 273 THR A O 1
ATOM 1893 N N . ASP A 1 274 ? -3.720 -4.913 23.413 1.00 85.12 274 ASP A N 1
ATOM 1894 C CA . ASP A 1 274 ? -3.932 -6.269 23.944 1.00 85.12 274 ASP A CA 1
ATOM 1895 C C . ASP A 1 274 ? -5.046 -7.011 23.170 1.00 85.12 274 ASP A C 1
ATOM 1897 O O . ASP A 1 274 ? -5.626 -6.497 22.209 1.00 85.12 274 ASP A O 1
ATOM 1901 N N . HIS A 1 275 ? -5.307 -8.268 23.523 1.00 85.44 275 HIS A N 1
ATOM 1902 C CA . HIS A 1 275 ? -6.351 -9.089 22.927 1.00 85.44 275 HIS A CA 1
ATOM 1903 C C . HIS A 1 275 ? -7.740 -8.514 23.225 1.00 85.44 275 HIS A C 1
ATOM 1905 O O . HIS A 1 275 ? -8.134 -8.388 24.378 1.00 85.44 275 HIS A O 1
ATOM 1911 N N . LEU A 1 276 ? -8.534 -8.246 22.187 1.00 90.50 276 LEU A N 1
ATOM 1912 C CA . LEU A 1 276 ? -9.821 -7.574 22.352 1.00 90.50 276 LEU A CA 1
ATOM 1913 C C . LEU A 1 276 ? -10.903 -8.147 21.442 1.00 90.50 276 LEU A C 1
ATOM 1915 O O . LEU A 1 276 ? -10.710 -8.322 20.240 1.00 90.50 276 LEU A O 1
ATOM 1919 N N . ILE A 1 277 ? -12.085 -8.384 22.002 1.00 90.50 277 ILE A N 1
ATOM 1920 C CA . ILE A 1 277 ? -13.292 -8.693 21.234 1.00 90.50 277 ILE A CA 1
ATOM 1921 C C . ILE A 1 277 ? -14.200 -7.466 21.258 1.00 90.50 277 ILE A C 1
ATOM 1923 O O . ILE A 1 277 ? -14.611 -7.025 22.322 1.00 90.50 277 ILE A O 1
ATOM 1927 N N . ILE A 1 278 ? -14.566 -6.939 20.094 1.00 93.44 278 ILE A N 1
ATOM 1928 C CA . ILE A 1 278 ? -15.565 -5.881 19.942 1.00 93.44 278 ILE A CA 1
ATOM 1929 C C . ILE A 1 278 ? -16.811 -6.507 19.316 1.00 93.44 278 ILE A C 1
ATOM 1931 O O . ILE A 1 278 ? -16.807 -6.912 18.153 1.00 93.44 278 ILE A O 1
ATOM 1935 N N . ALA A 1 279 ? -17.880 -6.603 20.101 1.00 91.25 279 ALA A N 1
ATOM 1936 C CA . ALA A 1 279 ? -19.114 -7.276 19.718 1.00 91.25 279 ALA A CA 1
ATOM 1937 C C . ALA A 1 279 ? -20.276 -6.282 19.626 1.00 91.25 279 ALA A C 1
ATOM 1939 O O . ALA A 1 279 ? -20.567 -5.569 20.585 1.00 91.25 279 ALA A O 1
ATOM 1940 N N . GLY A 1 280 ? -20.955 -6.245 18.482 1.00 90.62 280 GLY A N 1
ATOM 1941 C CA . GLY A 1 280 ? -22.180 -5.468 18.304 1.00 90.62 280 GLY A CA 1
ATOM 1942 C C . GLY A 1 280 ? -23.453 -6.220 18.684 1.00 90.62 280 GLY A C 1
ATOM 1943 O O . GLY A 1 280 ? -23.432 -7.365 19.131 1.00 90.62 280 GLY A O 1
ATOM 1944 N N . ALA A 1 281 ? -24.588 -5.550 18.499 1.00 86.38 281 ALA A N 1
ATOM 1945 C CA . ALA A 1 281 ? -25.930 -6.107 18.659 1.00 86.38 281 ALA A CA 1
ATOM 1946 C C . ALA A 1 281 ? -26.451 -6.812 17.386 1.00 86.38 281 ALA A C 1
ATOM 1948 O O . ALA A 1 281 ? -27.581 -7.304 17.371 1.00 86.38 281 ALA A O 1
ATOM 1949 N N . GLY A 1 282 ? -25.666 -6.825 16.305 1.00 77.25 282 GLY A N 1
ATOM 1950 C CA . GLY A 1 282 ? -25.986 -7.435 15.017 1.00 77.25 282 GLY A CA 1
ATOM 1951 C C . GLY A 1 282 ? -25.494 -6.606 13.826 1.00 77.25 282 GLY A C 1
ATOM 1952 O O . GLY A 1 282 ? -25.435 -5.372 13.875 1.00 77.25 282 GLY A O 1
ATOM 1953 N N . VAL A 1 283 ? -25.204 -7.284 12.711 1.00 75.19 283 VAL A N 1
ATOM 1954 C CA . VAL A 1 283 ? -24.869 -6.639 11.430 1.00 75.19 283 VAL A CA 1
ATOM 1955 C C . VAL A 1 283 ? -26.017 -5.712 11.004 1.00 75.19 283 VAL A C 1
ATOM 1957 O O . VAL A 1 283 ? -27.176 -6.122 10.942 1.00 75.19 283 VAL A O 1
ATOM 1960 N N . GLY A 1 284 ? -25.708 -4.439 10.745 1.00 77.81 284 GLY A N 1
ATOM 1961 C CA . GLY A 1 284 ? -26.682 -3.389 10.429 1.00 77.81 284 GLY A CA 1
ATOM 1962 C C . GLY A 1 284 ? -27.471 -2.838 11.625 1.00 77.81 284 GLY A C 1
ATOM 1963 O O . GLY A 1 284 ? -28.235 -1.893 11.444 1.00 77.81 284 GLY A O 1
ATOM 1964 N N . GLN A 1 285 ? -27.298 -3.394 12.830 1.00 82.06 285 GLN A N 1
ATOM 1965 C CA . GLN A 1 285 ? -27.865 -2.864 14.079 1.00 82.06 285 GLN A CA 1
ATOM 1966 C C . GLN A 1 285 ? -26.844 -2.004 14.816 1.00 82.06 285 GLN A C 1
ATOM 1968 O O . GLN A 1 285 ? -27.170 -0.900 15.240 1.00 82.06 285 GLN A O 1
ATOM 1973 N N . THR A 1 286 ? -25.608 -2.488 14.932 1.00 87.38 286 THR A N 1
ATOM 1974 C CA . THR A 1 286 ? -24.473 -1.708 15.431 1.00 87.38 286 THR A CA 1
ATOM 1975 C C . THR A 1 286 ? -23.612 -1.296 14.251 1.00 87.38 286 THR A C 1
ATOM 1977 O O . THR A 1 286 ? -23.103 -2.147 13.520 1.00 87.38 286 THR A O 1
ATOM 1980 N N . ILE A 1 287 ? -23.438 0.009 14.064 1.00 86.00 287 ILE A N 1
ATOM 1981 C CA . ILE A 1 287 ? -22.653 0.572 12.969 1.00 86.00 287 ILE A CA 1
ATOM 1982 C C . ILE A 1 287 ? -21.536 1.420 13.566 1.00 86.00 287 ILE A C 1
ATOM 1984 O O . ILE A 1 287 ? -21.797 2.455 14.172 1.00 86.00 287 ILE A O 1
ATOM 1988 N N . LEU A 1 288 ? -20.287 1.017 13.362 1.00 89.62 288 LEU A N 1
ATOM 1989 C CA . LEU A 1 288 ? -19.148 1.893 13.590 1.00 89.62 288 LEU A CA 1
ATOM 1990 C C . LEU A 1 288 ? -18.897 2.670 12.299 1.00 89.62 288 LEU A C 1
ATOM 1992 O O . LEU A 1 288 ? -18.553 2.094 11.264 1.00 89.62 288 LEU A O 1
ATOM 1996 N N . ASN A 1 289 ? -19.126 3.978 12.347 1.00 86.94 289 ASN A N 1
ATOM 1997 C CA . ASN A 1 289 ? -19.081 4.850 11.185 1.00 86.94 289 ASN A CA 1
ATOM 1998 C C . ASN A 1 289 ? -17.912 5.820 11.302 1.00 86.94 289 ASN A C 1
ATOM 2000 O O . ASN A 1 289 ? -17.927 6.756 12.098 1.00 86.94 289 ASN A O 1
ATOM 2004 N N . ARG A 1 290 ? -16.879 5.609 10.497 1.00 87.75 290 ARG A N 1
ATOM 2005 C CA . ARG A 1 290 ? -15.718 6.486 10.465 1.00 87.75 290 ARG A CA 1
ATOM 2006 C C . ARG A 1 290 ? -16.024 7.711 9.605 1.00 87.75 290 ARG A C 1
ATOM 2008 O O . ARG A 1 290 ? -16.267 7.586 8.414 1.00 87.75 290 ARG A O 1
ATOM 2015 N N . LEU A 1 291 ? -16.016 8.899 10.214 1.00 79.56 291 LEU A N 1
ATOM 2016 C CA . LEU A 1 291 ? -16.419 10.144 9.543 1.00 79.56 291 LEU A CA 1
ATOM 2017 C C . LEU A 1 291 ? -15.298 10.857 8.769 1.00 79.56 291 LEU A C 1
ATOM 2019 O O . LEU A 1 291 ? -15.578 11.816 8.051 1.00 79.56 291 LEU A O 1
ATOM 2023 N N . SER A 1 292 ? -14.039 10.440 8.912 1.00 72.00 292 SER A N 1
ATOM 2024 C CA . SER A 1 292 ? -12.928 10.951 8.096 1.00 72.00 292 SER A CA 1
ATOM 2025 C C . SER A 1 292 ? -12.347 9.845 7.217 1.00 72.00 292 SER A C 1
ATOM 2027 O O . SER A 1 292 ? -12.562 8.665 7.472 1.00 72.00 292 SER A O 1
ATOM 2029 N N . SER A 1 293 ? -11.615 10.226 6.169 1.00 65.19 293 SER A N 1
ATOM 2030 C CA . SER A 1 293 ? -10.953 9.273 5.273 1.00 65.19 293 SER A CA 1
ATOM 2031 C C . SER A 1 293 ? -9.747 8.571 5.906 1.00 65.19 293 SER A C 1
ATOM 2033 O O . SER A 1 293 ? -9.234 7.620 5.330 1.00 65.19 293 SER A O 1
ATOM 2035 N N . SER A 1 294 ? -9.289 9.012 7.083 1.00 62.94 294 SER A N 1
ATOM 2036 C CA . SER A 1 294 ? -8.179 8.371 7.785 1.00 62.94 294 SER A CA 1
ATOM 2037 C C . SER A 1 294 ? -8.650 7.232 8.687 1.00 62.94 294 SER A C 1
ATOM 2039 O O . SER A 1 294 ? -9.819 7.132 9.070 1.00 62.94 294 SER A O 1
ATOM 2041 N N . GLN A 1 295 ? -7.698 6.382 9.055 1.00 71.56 295 GLN A N 1
ATOM 2042 C CA . GLN A 1 295 ? -7.914 5.181 9.847 1.00 71.56 295 GLN A CA 1
ATOM 2043 C C . GLN A 1 295 ? -8.736 5.410 11.127 1.00 71.56 295 GLN A C 1
ATOM 2045 O O . GLN A 1 295 ? -8.581 6.435 11.797 1.00 71.56 295 GLN A O 1
ATOM 2050 N N . ALA A 1 296 ? -9.621 4.465 11.473 1.00 77.94 296 ALA A N 1
ATOM 2051 C CA . ALA A 1 296 ? -10.420 4.531 12.698 1.00 77.94 296 ALA A CA 1
ATOM 2052 C C . ALA A 1 296 ? -9.648 4.014 13.915 1.00 77.94 296 ALA A C 1
ATOM 2054 O O . ALA A 1 296 ? -9.620 4.687 14.941 1.00 77.94 296 ALA A O 1
ATOM 2055 N N . VAL A 1 297 ? -9.023 2.841 13.795 1.00 83.38 297 VAL A N 1
ATOM 2056 C CA . VAL A 1 297 ? -8.317 2.164 14.892 1.00 83.38 297 VAL A CA 1
ATOM 2057 C C . VAL A 1 297 ? -7.178 1.311 14.355 1.00 83.38 297 VAL A C 1
ATOM 2059 O O . VAL A 1 297 ? -7.289 0.745 13.266 1.00 83.38 297 VAL A O 1
ATOM 2062 N N . TYR A 1 298 ? -6.091 1.228 15.111 1.00 82.06 298 TYR A N 1
ATOM 2063 C CA . TYR A 1 298 ? -4.917 0.423 14.797 1.00 82.06 298 TYR A CA 1
ATOM 2064 C C . TYR A 1 298 ? -4.732 -0.672 15.851 1.00 82.06 298 TYR A C 1
ATOM 2066 O O . TYR A 1 298 ? -5.058 -0.443 17.012 1.00 82.06 298 TYR A O 1
ATOM 2074 N N . THR A 1 299 ? -4.212 -1.839 15.466 1.00 81.06 299 THR A N 1
ATOM 2075 C CA . THR A 1 299 ? -3.893 -2.933 16.404 1.00 81.06 299 THR A CA 1
ATOM 2076 C C . THR A 1 299 ? -2.391 -3.216 16.427 1.00 81.06 299 THR A C 1
ATOM 2078 O O . THR A 1 299 ? -1.738 -3.238 15.376 1.00 81.06 299 THR A O 1
ATOM 2081 N N . ASP A 1 300 ? -1.830 -3.414 17.620 1.00 72.19 300 ASP A N 1
ATOM 2082 C CA . ASP A 1 300 ? -0.396 -3.646 17.804 1.00 72.19 300 ASP A CA 1
ATOM 2083 C C . ASP A 1 300 ? 0.018 -5.101 17.508 1.00 72.19 300 ASP A C 1
ATOM 2085 O O . ASP A 1 300 ? -0.818 -5.995 17.329 1.00 72.19 300 ASP A O 1
ATOM 2089 N N . TYR A 1 301 ? 1.327 -5.349 17.433 1.00 58.94 301 TYR A N 1
ATOM 2090 C CA . TYR A 1 301 ? 1.893 -6.684 17.247 1.00 58.94 301 TYR A CA 1
ATOM 2091 C C . TYR A 1 301 ? 1.407 -7.658 18.327 1.00 58.94 301 TYR A C 1
ATOM 2093 O O . TYR A 1 301 ? 1.179 -7.283 19.473 1.00 58.94 301 TYR A O 1
ATOM 2101 N N . SER A 1 302 ? 1.284 -8.939 17.970 1.00 71.38 302 SER A N 1
ATOM 2102 C CA . SER A 1 302 ? 0.872 -10.036 18.868 1.00 71.38 302 SER A CA 1
ATOM 2103 C C . SER A 1 302 ? -0.529 -9.937 19.494 1.00 71.38 302 SER A C 1
ATOM 2105 O O . SER A 1 302 ? -0.914 -10.835 20.238 1.00 71.38 302 SER A O 1
ATOM 2107 N N . THR A 1 303 ? -1.330 -8.931 19.135 1.00 74.56 303 THR A N 1
ATOM 2108 C CA . THR A 1 303 ? -2.738 -8.835 19.547 1.00 74.56 303 THR A CA 1
ATOM 2109 C C . THR A 1 303 ? -3.633 -9.775 18.733 1.00 74.56 303 THR A C 1
ATOM 2111 O O . THR A 1 303 ? -3.332 -10.135 17.591 1.00 74.56 303 THR A O 1
ATOM 2114 N N . ILE A 1 304 ? -4.755 -10.188 19.327 1.00 77.69 304 ILE A N 1
ATOM 2115 C CA . ILE A 1 304 ? -5.851 -10.882 18.635 1.00 77.69 304 ILE A CA 1
ATOM 2116 C C . ILE A 1 304 ? -7.067 -9.996 18.805 1.00 77.69 304 ILE A C 1
ATOM 2118 O O . ILE A 1 304 ? -7.559 -9.853 19.924 1.00 77.69 304 ILE A O 1
ATOM 2122 N N . VAL A 1 305 ? -7.533 -9.414 17.707 1.00 84.00 305 VAL A N 1
ATOM 2123 C CA . VAL A 1 305 ? -8.689 -8.525 17.712 1.00 84.00 305 VAL A CA 1
ATOM 2124 C C . VAL A 1 305 ? -9.805 -9.145 16.889 1.00 84.00 305 VAL A C 1
ATOM 2126 O O . VAL A 1 305 ? -9.598 -9.534 15.739 1.00 84.00 305 VAL A O 1
ATOM 2129 N N . VAL A 1 306 ? -10.993 -9.244 17.478 1.00 83.00 306 VAL A N 1
ATOM 2130 C CA . VAL A 1 306 ? -12.178 -9.799 16.818 1.00 83.00 306 VAL A CA 1
ATOM 2131 C C . VAL A 1 306 ? -13.264 -8.741 16.783 1.00 83.00 306 VAL A C 1
ATOM 2133 O O . VAL A 1 306 ? -13.706 -8.280 17.829 1.00 83.00 306 VAL A O 1
ATOM 2136 N N . PHE A 1 307 ? -13.721 -8.382 15.590 1.00 85.06 307 PHE A N 1
ATOM 2137 C CA . PHE A 1 307 ? -14.956 -7.627 15.410 1.00 85.06 307 PHE A CA 1
ATOM 2138 C C . PHE A 1 307 ? -16.051 -8.614 15.037 1.00 85.06 307 PHE A C 1
ATOM 2140 O O . PHE A 1 307 ? -15.891 -9.337 14.059 1.00 85.06 307 PHE A O 1
ATOM 2147 N N . ARG A 1 308 ? -17.150 -8.649 15.788 1.00 86.50 308 ARG A N 1
ATOM 2148 C CA . ARG A 1 308 ? -18.279 -9.532 15.474 1.00 86.50 308 ARG A CA 1
ATOM 2149 C C . ARG A 1 308 ? -19.616 -8.829 15.608 1.00 86.50 308 ARG A C 1
ATOM 2151 O O . ARG A 1 308 ? -19.759 -7.909 16.417 1.00 86.50 308 ARG A O 1
ATOM 2158 N N . ASP A 1 309 ? -20.599 -9.287 14.843 1.00 83.38 309 ASP A N 1
ATOM 2159 C CA . ASP A 1 309 ? -21.994 -8.845 14.955 1.00 83.38 309 ASP A CA 1
ATOM 2160 C C . ASP A 1 309 ? -22.168 -7.319 14.793 1.00 83.38 309 ASP A C 1
ATOM 2162 O O . ASP A 1 309 ? -22.974 -6.688 15.479 1.00 83.38 309 ASP A O 1
ATOM 2166 N N . LEU A 1 310 ? -21.403 -6.690 13.896 1.00 88.69 310 LEU A N 1
ATOM 2167 C CA . LEU A 1 310 ? -21.447 -5.242 13.659 1.00 88.69 310 LEU A CA 1
ATOM 2168 C C . LEU A 1 310 ? -21.133 -4.876 12.204 1.00 88.69 310 LEU A C 1
ATOM 2170 O O . LEU A 1 310 ? -20.719 -5.705 11.399 1.00 88.69 310 LEU A O 1
ATOM 2174 N N . THR A 1 311 ? -21.339 -3.611 11.849 1.00 81.62 311 THR A N 1
ATOM 2175 C CA . THR A 1 311 ? -20.986 -3.047 10.541 1.00 81.62 311 THR A CA 1
ATOM 2176 C C . THR A 1 311 ? -19.897 -1.993 10.696 1.00 81.62 311 THR A C 1
ATOM 2178 O O . THR A 1 311 ? -20.058 -1.050 11.465 1.00 81.62 311 THR A O 1
ATOM 2181 N N . LEU A 1 312 ? -18.807 -2.127 9.937 1.00 85.31 312 LEU A N 1
ATOM 2182 C CA . LEU A 1 312 ? -17.757 -1.114 9.802 1.00 85.31 312 LEU A CA 1
ATOM 2183 C C . LEU A 1 312 ? -17.982 -0.335 8.502 1.00 85.31 312 LEU A C 1
ATOM 2185 O O . LEU A 1 312 ? -18.108 -0.946 7.440 1.00 85.31 312 LEU A O 1
ATOM 2189 N N . GLN A 1 313 ? -18.037 0.995 8.557 1.00 81.31 313 GLN A N 1
ATOM 2190 C CA . GLN A 1 313 ? -18.249 1.825 7.364 1.00 81.31 313 GLN A CA 1
ATOM 2191 C C . GLN A 1 313 ? -17.565 3.197 7.459 1.00 81.31 313 GLN A C 1
ATOM 2193 O O . GLN A 1 313 ? -17.151 3.621 8.532 1.00 81.31 313 GLN A O 1
ATOM 2198 N N . GLY A 1 314 ? -17.486 3.921 6.340 1.00 63.66 314 GLY A N 1
ATOM 2199 C CA . GLY A 1 314 ? -17.162 5.356 6.316 1.00 63.66 314 GLY A CA 1
ATOM 2200 C C . GLY A 1 314 ? -15.705 5.730 6.003 1.00 63.66 314 GLY A C 1
ATOM 2201 O O . GLY A 1 314 ? -15.478 6.813 5.470 1.00 63.66 314 GLY A O 1
ATOM 2202 N N . ALA A 1 315 ? -14.735 4.828 6.199 1.00 61.84 315 ALA A N 1
ATOM 2203 C CA . ALA A 1 315 ? -13.340 5.036 5.783 1.00 61.84 315 ALA A CA 1
ATOM 2204 C C . ALA A 1 315 ? -12.874 4.030 4.724 1.00 61.84 315 ALA A C 1
ATOM 2206 O O . ALA A 1 315 ? -13.280 2.868 4.740 1.00 61.84 315 ALA A O 1
ATOM 2207 N N . SER A 1 316 ? -11.972 4.479 3.843 1.00 56.47 316 SER A N 1
ATOM 2208 C CA . SER A 1 316 ? -11.224 3.637 2.892 1.00 56.47 316 SER A CA 1
ATOM 2209 C C . SER A 1 316 ? -10.331 2.616 3.607 1.00 56.47 316 SER A C 1
ATOM 2211 O O . SER A 1 316 ? -10.099 1.531 3.078 1.00 56.47 316 SER A O 1
ATOM 2213 N N . ARG A 1 317 ? -9.883 2.940 4.829 1.00 61.88 317 ARG A N 1
ATOM 2214 C CA . ARG A 1 317 ? -9.146 2.060 5.746 1.00 61.88 317 ARG A CA 1
ATOM 2215 C C . ARG A 1 317 ? -9.764 2.174 7.139 1.00 61.88 317 ARG A C 1
ATOM 2217 O O . ARG A 1 317 ? -9.500 3.135 7.844 1.00 61.88 317 ARG A O 1
ATOM 2224 N N . PHE A 1 318 ? -10.636 1.247 7.544 1.00 70.00 318 PHE A N 1
ATOM 2225 C CA . PHE A 1 318 ? -11.247 1.312 8.883 1.00 70.00 318 PHE A CA 1
ATOM 2226 C C . PHE A 1 318 ? -10.262 0.842 9.965 1.00 70.00 318 PHE A C 1
ATOM 2228 O O . PHE A 1 318 ? -10.029 1.547 10.947 1.00 70.00 318 PHE A O 1
ATOM 2235 N N . ILE A 1 319 ? -9.644 -0.322 9.747 1.00 76.44 319 ILE A N 1
ATOM 2236 C CA . ILE A 1 319 ? -8.692 -0.964 10.659 1.00 76.44 319 ILE A CA 1
ATOM 2237 C C . ILE A 1 319 ? -7.383 -1.200 9.898 1.00 76.44 319 ILE A C 1
ATOM 2239 O O . ILE A 1 319 ? -7.415 -1.769 8.811 1.00 76.44 319 ILE A O 1
ATOM 2243 N N . SER A 1 320 ? -6.250 -0.800 10.475 1.00 75.00 320 SER A N 1
ATOM 2244 C CA . SER A 1 320 ? -4.912 -1.308 10.119 1.00 75.00 320 SER A CA 1
ATOM 2245 C C . SER A 1 320 ? -4.507 -2.233 11.254 1.00 75.00 320 SER A C 1
ATOM 2247 O O . SER A 1 320 ? -4.639 -1.861 12.423 1.00 75.00 320 SER A O 1
ATOM 2249 N N . SER A 1 321 ? -4.084 -3.447 10.926 1.00 69.81 321 SER A N 1
ATOM 2250 C CA . SER A 1 321 ? -3.775 -4.463 11.926 1.00 69.81 321 SER A CA 1
ATOM 2251 C C . SER A 1 321 ? -2.360 -4.963 11.760 1.00 69.81 321 SER A C 1
ATOM 2253 O O . SER A 1 321 ? -1.991 -5.389 10.670 1.00 69.81 321 SER A O 1
ATOM 2255 N N . LYS A 1 322 ? -1.597 -4.978 12.855 1.00 63.09 322 LYS A N 1
ATOM 2256 C CA . LYS A 1 322 ? -0.321 -5.704 12.936 1.00 63.09 322 LYS A CA 1
ATOM 2257 C C . LYS A 1 322 ? -0.413 -7.018 13.705 1.00 63.09 322 LYS A C 1
ATOM 2259 O O . LYS A 1 322 ? 0.530 -7.807 13.672 1.00 63.09 322 LYS A O 1
ATOM 2264 N N . GLY A 1 323 ? -1.533 -7.244 14.387 1.00 59.94 323 GLY A N 1
ATOM 2265 C CA . GLY A 1 323 ? -1.895 -8.506 15.024 1.00 59.94 323 GLY A CA 1
ATOM 2266 C C . GLY A 1 323 ? -2.825 -9.366 14.162 1.00 59.94 323 GLY A C 1
ATOM 2267 O O . GLY A 1 323 ? -3.064 -9.089 12.982 1.00 59.94 323 GLY A O 1
ATOM 2268 N N . HIS A 1 324 ? -3.380 -10.415 14.769 1.00 68.50 324 HIS A N 1
ATOM 2269 C CA . HIS A 1 324 ? -4.391 -11.267 14.150 1.00 68.50 324 HIS A CA 1
ATOM 2270 C C . HIS A 1 324 ? -5.768 -10.598 14.240 1.00 68.50 324 HIS A C 1
ATOM 2272 O O . HIS A 1 324 ? -6.357 -10.517 15.318 1.00 68.50 324 HIS A O 1
ATOM 2278 N N . LEU A 1 325 ? -6.293 -10.140 13.103 1.00 72.56 325 LEU A N 1
ATOM 2279 C CA . LEU A 1 325 ? -7.619 -9.532 12.999 1.00 72.56 325 LEU A CA 1
ATOM 2280 C C . LEU A 1 325 ? -8.624 -10.530 12.420 1.00 72.56 325 LEU A C 1
ATOM 2282 O O . LEU A 1 325 ? -8.402 -11.090 11.350 1.00 72.56 325 LEU A O 1
ATOM 2286 N N . THR A 1 326 ? -9.751 -10.716 13.104 1.00 68.94 326 THR A N 1
ATOM 2287 C CA . THR A 1 326 ? -10.908 -11.473 12.602 1.00 68.94 326 THR A CA 1
ATOM 2288 C C . THR A 1 326 ? -12.129 -10.559 12.535 1.00 68.94 326 THR A C 1
ATOM 2290 O O . THR A 1 326 ? -12.350 -9.754 13.439 1.00 68.94 326 THR A O 1
ATOM 2293 N N . ILE A 1 327 ? -12.905 -10.667 11.457 1.00 73.75 327 ILE A N 1
ATOM 2294 C CA . ILE A 1 327 ? -14.195 -9.989 11.301 1.00 73.75 327 ILE A CA 1
ATOM 2295 C C . ILE A 1 327 ? -15.239 -11.078 11.034 1.00 73.75 327 ILE A C 1
ATOM 2297 O O . ILE A 1 327 ? -15.123 -11.781 10.028 1.00 73.75 327 ILE A O 1
ATOM 2301 N N . GLU A 1 328 ? -16.200 -11.230 11.947 1.00 68.50 328 GLU A N 1
ATOM 2302 C CA . GLU A 1 328 ? -17.249 -12.267 11.947 1.00 68.50 328 GLU A CA 1
ATOM 2303 C C . GLU A 1 328 ? -18.659 -11.686 11.761 1.00 68.50 328 GLU A C 1
ATOM 2305 O O . GLU A 1 328 ? -19.002 -10.670 12.417 1.00 68.50 328 GLU A O 1
#

Sequence (328 aa):
ANSAIFDNEASQNGGGLYSRSGQANLENVTFDGNLAGGAGGALFLRGSLVGHYLTFLENEAAAGGLVAFDGGSLTLGSSVAGRHTGASCSQPSGNFTSAGFNVFTAIAGCTVAAAASDQFNVDPLIGPLADNGGPEITLTNALSAGSPAVNAGDAATCPATDQRGVARPAGAACDAGAMEYDASVSARFWRPEPALPPFVYASYPTPAPGIILTVDSLASGADTAIGDGICATSGGECTLQAAIEESNALVGQETVQLPAGTIDISSRLPDITDHLIIAGAGVGQTILNRLSSSQAVYTDYSTIVVFRDLTLQGASRFISSKGHLTIE

Foldseek 3Di:
DLAEQEPAEAAAEAQRDEAQEDEAEEELYEYEHGEYAHYAQHYEFPYEYEYFQAEAENGEYPFQSHYEYDAYEYEYFLAEHEHGPDANYHPPDYAYEYPALYAYCAHGNHPYPYDPLYHHNDDQQWAAWEQPAAPAGHTDIARDVVGPQAQRGDQVPDDQAASRRHGPPLDPHAGRHRDHHNVVVVVVVDDPDPPDDDDDDPDPDQFAAAEEAEAPDLDDAAAPDAQPNYQQHPVGGHHPQSVQSNQQNDGGEYEYEYEFDEREQADAGEEREAAYEYEYPAAVRYEDAYQDQHERYEYDAQYEYEYERYHYYHYSHHYRYHYHYYYD

pLDDT: mean 85.64, std 14.92, range [26.72, 98.56]